Protein AF-0000000076748217 (afdb_homodimer)

Sequence (192 aa):
MSILVQFKLSHSSENTQVIKDFFTEILPDTRTFEGNISAHLFEKVQGQHELVLLEEWQTPQHFDKYIAWRKEIGDFDQLGTMLSEAPNIVMLSKEVMSILVQFKLSHSSENTQVIKDFFTEILPDTRTFEGNISAHLFEKVQGQHELVLLEEWQTPQHFDKYIAWRKEIGDFDQLGTMLSEAPNIVMLSKEV

Solvent-accessible surface area (backbone atoms only — not comparable to full-atom values): 10085 Å² total; per-residue (Å²): 122,52,34,38,38,39,34,42,41,42,33,51,76,87,36,51,65,58,50,53,51,51,46,61,66,48,44,67,59,52,52,67,34,75,50,38,76,43,66,39,33,28,33,41,75,90,51,88,43,42,36,38,37,43,34,31,23,51,39,74,66,37,48,52,55,49,55,50,49,37,49,71,77,41,54,50,58,55,53,48,74,55,32,74,50,78,67,48,75,48,52,27,36,70,73,78,119,54,34,38,38,39,34,42,41,41,33,51,75,87,37,50,65,59,51,51,52,52,47,59,65,46,45,66,59,52,52,66,36,77,49,39,73,42,65,38,35,26,34,45,74,90,57,76,48,38,36,37,37,43,35,30,24,51,38,74,65,40,47,53,55,49,55,51,50,38,49,70,76,40,54,50,57,56,52,48,73,57,32,74,50,77,66,46,74,47,52,28,37,72,73,78

Foldseek 3Di:
DKKKKKWKFAAAPVLLVVVVVLCVPCVVVVCPQPFWDDWDKDDDPPDHGIIMIMTIGNDPVSVVVVVVVCVVVCSLVVSCVGGPHRIDMDMGDDDD/DKKKKKWKFAADPVLLVVVVVLCVPCVVVVCPQPFWDDWDKDDDPPDHRIIMIITIGNDPVSVVVVVVVCVVVCSLVVSCVGGPHRIDMDMGDDDD

Secondary structure (DSSP, 8-state):
--EEEEEEEE--GGGHHHHHHHHHHHHHHHHHSTTEEEEEEEEESSSSSEEEEEEEES-HHHHHHHHHHHHHTTHHHHHHHHSSS--EEEEEEE--/--EEEEEEEE--GGGHHHHHHHHHHHHHHHHHSTTEEEEEEEEESSSSSEEEEEEEES-HHHHHHHHHHHHHTTHHHHHHHHSSS--EEEEEEE--

Structure (mmCIF, N/CA/C/O backbone):
data_AF-0000000076748217-model_v1
#
loop_
_entity.id
_entity.type
_entity.pdbx_description
1 polymer 'Antibiotic biosynthesis monooxygenase'
#
loop_
_atom_site.group_PDB
_atom_site.id
_atom_site.type_symbol
_atom_site.label_atom_id
_atom_site.label_alt_id
_atom_site.label_comp_id
_atom_site.label_asym_id
_atom_site.label_entity_id
_atom_site.label_seq_id
_atom_site.pdbx_PDB_ins_code
_atom_site.Cartn_x
_atom_site.Cartn_y
_atom_site.Cartn_z
_atom_site.occupancy
_atom_site.B_iso_or_equiv
_atom_site.auth_seq_id
_atom_site.auth_comp_id
_atom_site.auth_asym_id
_atom_site.auth_atom_id
_atom_site.pdbx_PDB_model_num
ATOM 1 N N . MET A 1 1 ? -5.246 -6.969 15.336 1 85.12 1 MET A N 1
ATOM 2 C CA . MET A 1 1 ? -4.742 -6.02 14.352 1 85.12 1 MET A CA 1
ATOM 3 C C . MET A 1 1 ? -4.316 -6.742 13.07 1 85.12 1 MET A C 1
ATO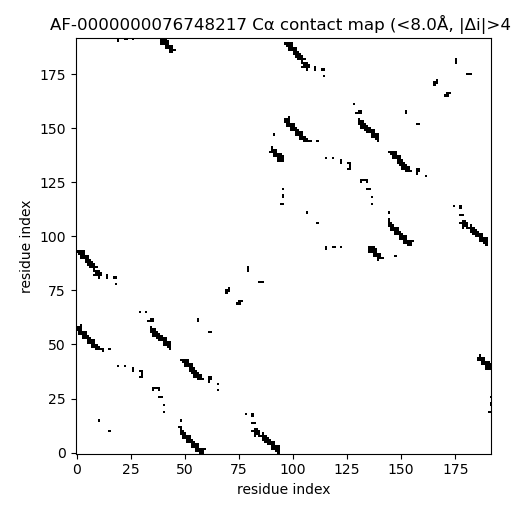M 5 O O . MET A 1 1 ? -3.922 -7.906 13.117 1 85.12 1 MET A O 1
ATOM 9 N N . SER A 1 2 ? -4.625 -6.355 11.906 1 94.88 2 SER A N 1
ATOM 10 C CA . SER A 1 2 ? -4.254 -6.992 10.648 1 94.88 2 SER A CA 1
ATOM 11 C C . SER A 1 2 ? -2.9 -6.496 10.156 1 94.88 2 SER A C 1
ATOM 13 O O . SER A 1 2 ? -2.332 -5.562 10.727 1 94.88 2 SER A O 1
ATOM 15 N N . ILE A 1 3 ? -2.334 -7.266 9.227 1 96.62 3 ILE A N 1
ATOM 16 C CA . ILE A 1 3 ? -1.098 -6.836 8.586 1 96.62 3 ILE A CA 1
ATOM 17 C C . ILE A 1 3 ? -1.343 -6.629 7.09 1 96.62 3 ILE A C 1
ATOM 19 O O . ILE A 1 3 ? -2.221 -7.266 6.504 1 96.62 3 ILE A O 1
ATOM 23 N N . LEU A 1 4 ? -0.644 -5.73 6.578 1 98.31 4 LEU A N 1
ATOM 24 C CA . LEU A 1 4 ? -0.627 -5.512 5.137 1 98.31 4 LEU A CA 1
ATOM 25 C C . LEU A 1 4 ? 0.688 -5.988 4.531 1 98.31 4 LEU A C 1
ATOM 27 O O . LEU A 1 4 ? 1.765 -5.648 5.023 1 98.31 4 LEU A O 1
ATOM 31 N N . VAL A 1 5 ? 0.569 -6.832 3.553 1 98.38 5 VAL A N 1
ATOM 32 C CA . VAL A 1 5 ? 1.739 -7.273 2.801 1 98.38 5 VAL A CA 1
ATOM 33 C C . VAL A 1 5 ? 1.762 -6.59 1.434 1 98.38 5 VAL A C 1
ATOM 35 O O . VAL A 1 5 ? 0.779 -6.645 0.69 1 98.38 5 VAL A O 1
ATOM 38 N N . GLN A 1 6 ? 2.846 -5.922 1.162 1 98.31 6 GLN A N 1
ATOM 39 C CA . GLN A 1 6 ? 3.02 -5.238 -0.116 1 98.31 6 GLN A CA 1
ATOM 40 C C . GLN A 1 6 ? 4.051 -5.953 -0.983 1 98.31 6 GLN A C 1
ATOM 42 O O . GLN A 1 6 ? 5.16 -6.246 -0.525 1 98.31 6 GLN A O 1
ATOM 47 N N . PHE A 1 7 ? 3.652 -6.242 -2.23 1 98.31 7 PHE A N 1
ATOM 48 C CA . PHE A 1 7 ? 4.555 -6.723 -3.27 1 98.31 7 PHE A CA 1
ATOM 49 C C . PHE A 1 7 ? 4.84 -5.625 -4.289 1 98.31 7 PHE A C 1
ATOM 51 O O . PHE A 1 7 ? 3.916 -5.047 -4.859 1 98.31 7 PHE A O 1
ATOM 58 N N . LYS A 1 8 ? 6.062 -5.293 -4.441 1 97 8 LYS A N 1
ATOM 59 C CA . LYS A 1 8 ? 6.477 -4.527 -5.613 1 97 8 LYS A CA 1
ATOM 60 C C . LYS A 1 8 ? 6.957 -5.445 -6.73 1 97 8 LYS A C 1
ATOM 62 O O . LYS A 1 8 ? 7.852 -6.27 -6.52 1 97 8 LYS A O 1
ATOM 67 N N . LEU A 1 9 ? 6.359 -5.262 -7.84 1 97.88 9 LEU A N 1
ATOM 68 C CA . LEU A 1 9 ? 6.562 -6.18 -8.953 1 97.88 9 LEU A CA 1
ATOM 69 C C . LEU A 1 9 ? 7.137 -5.445 -10.164 1 97.88 9 LEU A C 1
ATOM 71 O O . LEU A 1 9 ? 6.395 -4.828 -10.93 1 97.88 9 LEU A O 1
ATOM 75 N N . SER A 1 10 ? 8.422 -5.52 -10.336 1 96.75 10 SER A N 1
ATOM 76 C CA . SER A 1 10 ? 9.086 -4.914 -11.484 1 96.75 10 SER A CA 1
ATOM 77 C C . SER A 1 10 ? 9.055 -5.848 -12.695 1 96.75 10 SER A C 1
ATOM 79 O O . SER A 1 10 ? 9.266 -7.055 -12.555 1 96.75 10 SER A O 1
ATOM 81 N N . HIS A 1 11 ? 8.766 -5.262 -13.836 1 97 11 HIS A N 1
ATOM 82 C CA . HIS A 1 11 ? 8.609 -6.07 -15.039 1 97 11 HIS A CA 1
ATOM 83 C C . HIS A 1 11 ? 8.859 -5.242 -16.297 1 97 11 HIS A C 1
ATOM 85 O O . HIS A 1 11 ? 8.977 -4.016 -16.219 1 97 11 HIS A O 1
ATOM 91 N N . SER A 1 12 ? 9.086 -5.926 -17.406 1 94.12 12 SER A N 1
ATOM 92 C CA . SER A 1 12 ? 9.164 -5.242 -18.688 1 94.12 12 SER A CA 1
ATOM 93 C C . SER A 1 12 ? 7.781 -4.828 -19.188 1 94.12 12 SER A C 1
ATOM 95 O O . SER A 1 12 ? 6.773 -5.406 -18.781 1 94.12 12 SER A O 1
ATOM 97 N N . SER A 1 13 ? 7.781 -3.781 -20.062 1 91.12 13 SER A N 1
ATOM 98 C CA . SER A 1 13 ? 6.523 -3.225 -20.547 1 91.12 13 SER A CA 1
ATOM 99 C C . SER A 1 13 ? 5.691 -4.285 -21.266 1 91.12 13 SER A C 1
ATOM 101 O O . SER A 1 13 ? 4.461 -4.258 -21.203 1 91.12 13 SER A O 1
ATOM 103 N N . GLU A 1 14 ? 6.352 -5.258 -21.859 1 93.38 14 GLU A N 1
ATOM 104 C CA . GLU A 1 14 ? 5.648 -6.277 -22.625 1 93.38 14 GLU A CA 1
ATOM 105 C C . GLU A 1 14 ? 4.898 -7.238 -21.719 1 93.38 14 GLU A C 1
ATOM 107 O O . GLU A 1 14 ? 3.99 -7.945 -22.156 1 93.38 14 GLU A O 1
ATOM 112 N N . ASN A 1 15 ? 5.227 -7.262 -20.453 1 96.31 15 ASN A N 1
ATOM 113 C CA . ASN A 1 15 ? 4.641 -8.25 -19.547 1 96.31 15 ASN A CA 1
ATOM 114 C C . ASN A 1 15 ? 3.545 -7.633 -18.672 1 96.31 15 ASN A C 1
ATOM 116 O O . ASN A 1 15 ? 2.926 -8.328 -17.875 1 96.31 15 ASN A O 1
ATOM 120 N N . THR A 1 16 ? 3.297 -6.387 -18.812 1 95.38 16 THR A N 1
ATOM 121 C CA . THR A 1 16 ? 2.326 -5.707 -17.953 1 95.38 16 THR A CA 1
ATOM 122 C C . THR A 1 16 ? 0.973 -6.414 -18.016 1 95.38 16 THR A C 1
ATOM 124 O O . THR A 1 16 ? 0.426 -6.801 -16.984 1 95.38 16 THR A O 1
ATOM 127 N N . GLN A 1 17 ? 0.49 -6.59 -19.219 1 96.31 17 GLN A N 1
ATOM 128 C CA . GLN A 1 17 ? -0.838 -7.176 -19.359 1 96.31 17 GLN A CA 1
ATOM 129 C C . GLN A 1 17 ? -0.836 -8.648 -18.938 1 96.31 17 GLN A C 1
ATOM 131 O O . GLN A 1 17 ? -1.818 -9.141 -18.391 1 96.31 17 GLN A O 1
ATOM 136 N N . VAL A 1 18 ? 0.241 -9.375 -19.188 1 97.75 18 VAL A N 1
ATOM 137 C CA . VAL A 1 18 ? 0.383 -10.773 -18.812 1 97.75 18 VAL A CA 1
ATOM 138 C C . VAL A 1 18 ? 0.254 -10.914 -17.297 1 97.75 18 VAL A C 1
ATOM 140 O O . VAL A 1 18 ? -0.451 -11.805 -16.812 1 97.75 18 VAL A O 1
ATOM 143 N N . ILE A 1 19 ? 0.86 -10.031 -16.609 1 98.25 19 ILE A N 1
ATOM 144 C CA . ILE A 1 19 ? 0.851 -10.078 -15.156 1 98.25 19 ILE A CA 1
ATOM 145 C C . ILE A 1 19 ? -0.537 -9.711 -14.633 1 98.25 19 ILE A C 1
ATOM 147 O O . ILE A 1 19 ? -1.056 -10.359 -13.719 1 98.25 19 ILE A O 1
ATOM 151 N N . LYS A 1 20 ? -1.138 -8.711 -15.203 1 97.88 20 LYS A N 1
ATOM 152 C CA . LYS A 1 20 ? -2.492 -8.336 -14.805 1 97.88 20 LYS A CA 1
ATOM 153 C C . LYS A 1 20 ? -3.461 -9.5 -15 1 97.88 20 LYS A C 1
ATOM 155 O O . LYS A 1 20 ? -4.293 -9.773 -14.125 1 97.88 20 LYS A O 1
ATOM 160 N N . ASP A 1 21 ? -3.338 -10.219 -16.094 1 98.5 21 ASP A N 1
ATOM 161 C CA . ASP A 1 21 ? -4.18 -11.375 -16.359 1 98.5 21 ASP A CA 1
ATOM 162 C C . ASP A 1 21 ? -3.93 -12.484 -15.344 1 98.5 21 ASP A C 1
ATOM 164 O O . ASP A 1 21 ? -4.871 -13.141 -14.883 1 98.5 21 ASP A O 1
ATOM 168 N N . PHE A 1 22 ? -2.688 -12.672 -15.07 1 98.69 22 PHE A N 1
ATOM 169 C CA . PHE A 1 22 ? -2.289 -13.672 -14.094 1 98.69 22 PHE A CA 1
ATOM 170 C C . PHE A 1 22 ? -2.977 -13.422 -12.75 1 98.69 22 PHE A C 1
ATOM 172 O O . PHE A 1 22 ? -3.582 -14.328 -12.18 1 98.69 22 PHE A O 1
ATOM 179 N N . PHE A 1 23 ? -2.979 -12.172 -12.266 1 98.69 23 PHE A N 1
ATOM 180 C CA . PHE A 1 23 ? -3.562 -11.844 -10.969 1 98.69 23 PHE A CA 1
ATOM 181 C C . PHE A 1 23 ? -5.086 -11.836 -11.055 1 98.69 23 PHE A C 1
ATOM 183 O O . PHE A 1 23 ? -5.766 -12.141 -10.07 1 98.69 23 PHE A O 1
ATOM 190 N N . THR A 1 24 ? -5.629 -11.445 -12.242 1 98.62 24 THR A N 1
ATOM 191 C CA . THR A 1 24 ? -7.07 -11.555 -12.43 1 98.62 24 THR A CA 1
ATOM 192 C C . THR A 1 24 ? -7.535 -12.992 -12.188 1 98.62 24 THR A C 1
ATOM 194 O O . THR A 1 24 ? -8.602 -13.211 -11.609 1 98.62 24 THR A O 1
ATOM 197 N N . GLU A 1 25 ? -6.758 -13.914 -12.547 1 98.38 25 GLU A N 1
ATOM 198 C CA . GLU A 1 25 ? -7.098 -15.328 -12.414 1 98.38 25 GLU A CA 1
ATOM 199 C C . GLU A 1 25 ? -6.938 -15.797 -10.977 1 98.38 25 GLU A C 1
ATOM 201 O O . GLU A 1 25 ? -7.777 -16.547 -10.461 1 98.38 25 GLU A O 1
ATOM 206 N N . ILE A 1 26 ? -5.922 -15.359 -10.273 1 98.25 26 ILE A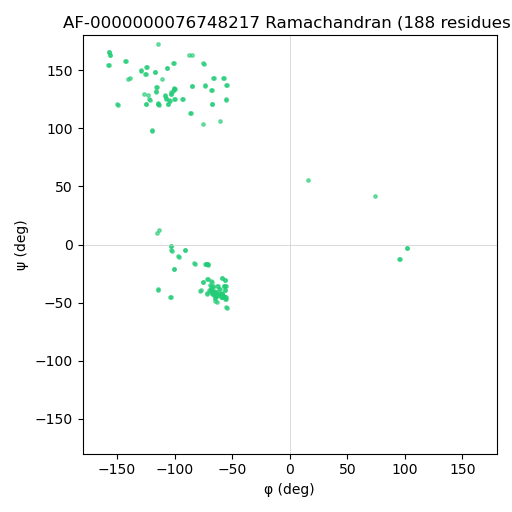 N 1
ATOM 207 C CA . ILE A 1 26 ? -5.57 -16.078 -9.047 1 98.25 26 ILE A CA 1
ATOM 208 C C . ILE A 1 26 ? -6.113 -15.32 -7.836 1 98.25 26 ILE A C 1
ATOM 210 O O . ILE A 1 26 ? -6.242 -15.891 -6.75 1 98.25 26 ILE A O 1
ATOM 214 N N . LEU A 1 27 ? -6.43 -14.039 -7.855 1 98.56 27 LEU A N 1
ATOM 215 C CA . LEU A 1 27 ? -6.781 -13.242 -6.68 1 98.56 27 LEU A CA 1
ATOM 216 C C . LEU A 1 27 ? -8.117 -13.695 -6.102 1 98.56 27 LEU A C 1
ATOM 218 O O . LEU A 1 27 ? -8.328 -13.617 -4.891 1 98.56 27 LEU A O 1
ATOM 222 N N . PRO A 1 28 ? -9.094 -14.203 -6.961 1 98.25 28 PRO A N 1
ATOM 223 C CA . PRO A 1 28 ? -10.289 -14.766 -6.324 1 98.25 28 PRO A CA 1
ATOM 224 C C . PRO A 1 28 ? -9.961 -15.867 -5.32 1 98.25 28 PRO A C 1
ATOM 226 O O . PRO A 1 28 ? -10.547 -15.906 -4.234 1 98.25 28 PRO A O 1
ATOM 229 N N . ASP A 1 29 ? -9 -16.75 -5.586 1 97.75 29 ASP A N 1
ATOM 230 C CA . ASP A 1 29 ? -8.555 -17.766 -4.648 1 97.75 29 ASP A CA 1
ATOM 231 C C . ASP A 1 29 ? -7.879 -17.141 -3.43 1 97.75 29 ASP A C 1
ATOM 233 O O . ASP A 1 29 ? -8.078 -17.594 -2.301 1 97.75 29 ASP A O 1
ATOM 237 N N . THR A 1 30 ? -7.031 -16.125 -3.617 1 98.62 30 THR A N 1
ATOM 238 C CA . THR A 1 30 ? -6.359 -15.414 -2.533 1 98.62 30 THR A CA 1
ATOM 239 C C . THR A 1 30 ? -7.379 -14.828 -1.557 1 98.62 30 THR A C 1
ATOM 241 O O . THR A 1 30 ? -7.254 -15.008 -0.343 1 98.62 30 THR A O 1
ATOM 244 N N . ARG A 1 31 ? -8.445 -14.211 -2.113 1 98.56 31 ARG A N 1
ATOM 245 C CA . ARG A 1 31 ? -9.422 -13.492 -1.303 1 98.56 31 ARG A CA 1
ATOM 246 C C . ARG A 1 31 ? -10.289 -14.461 -0.5 1 98.56 31 ARG A C 1
ATOM 248 O O . ARG A 1 31 ? -10.93 -14.062 0.475 1 98.56 31 ARG A O 1
ATOM 255 N N . THR A 1 32 ? -10.258 -15.75 -0.919 1 98.19 32 THR A N 1
ATOM 256 C CA . THR A 1 32 ? -11.055 -16.734 -0.192 1 98.19 32 THR A CA 1
ATOM 257 C C . THR A 1 32 ? -10.164 -17.578 0.723 1 98.19 32 THR A C 1
ATOM 259 O O . THR A 1 32 ? -10.656 -18.438 1.463 1 98.19 32 THR A O 1
ATOM 262 N N . PHE A 1 33 ? -8.867 -17.359 0.637 1 98.44 33 PHE A N 1
ATOM 263 C CA . PHE A 1 33 ? -7.961 -18.094 1.507 1 98.44 33 PHE A CA 1
ATOM 264 C C . PHE A 1 33 ? -8.164 -17.703 2.965 1 98.44 33 PHE A C 1
ATOM 266 O O . PHE A 1 33 ? -8.375 -16.516 3.268 1 98.44 33 PHE A O 1
ATOM 273 N N . GLU A 1 34 ? -8.055 -18.641 3.832 1 98.44 34 GLU A N 1
ATOM 274 C CA . GLU A 1 34 ? -8.289 -18.391 5.25 1 98.44 34 GLU A CA 1
ATOM 275 C C . GLU A 1 34 ? -7.418 -17.266 5.77 1 98.44 34 GLU A C 1
ATOM 277 O O . GLU A 1 34 ? -6.195 -17.297 5.621 1 98.44 34 GLU A O 1
ATOM 282 N N . GLY A 1 35 ? -8.055 -16.234 6.367 1 98.56 35 GLY A N 1
ATOM 283 C CA . GLY A 1 35 ? -7.332 -15.148 7.02 1 98.56 35 GLY A CA 1
ATOM 284 C C . GLY A 1 35 ? -7.129 -13.938 6.125 1 98.56 35 GLY A C 1
ATOM 285 O O . GLY A 1 35 ? -6.727 -12.875 6.594 1 98.56 35 GLY A O 1
ATOM 286 N N . ASN A 1 36 ? -7.371 -14.055 4.805 1 98.81 36 ASN A N 1
ATOM 287 C CA . ASN A 1 36 ? -7.242 -12.891 3.938 1 98.81 36 ASN A CA 1
ATOM 288 C C . ASN A 1 36 ? -8.398 -11.914 4.137 1 98.81 36 ASN A C 1
ATOM 290 O O . ASN A 1 36 ? -9.555 -12.32 4.258 1 98.81 36 ASN A O 1
ATOM 294 N N . ILE A 1 37 ? -8.102 -10.68 4.199 1 98.31 37 ILE A N 1
ATOM 295 C CA . ILE A 1 37 ? -9.094 -9.617 4.363 1 98.31 37 ILE A CA 1
ATOM 296 C C . ILE A 1 37 ? -9.328 -8.922 3.025 1 98.31 37 ILE A C 1
ATOM 298 O O . ILE A 1 37 ? -10.469 -8.672 2.639 1 98.31 37 ILE A O 1
ATOM 302 N N . SER A 1 38 ? -8.258 -8.625 2.332 1 98 38 SER A N 1
ATOM 303 C CA . SER A 1 38 ? -8.359 -8.008 1.014 1 98 38 SER A CA 1
ATOM 304 C C . SER A 1 38 ? -7.098 -8.258 0.192 1 98 38 SER A C 1
ATOM 306 O O . SER A 1 38 ? -6.027 -8.523 0.748 1 98 38 SER A O 1
ATOM 308 N N . ALA A 1 39 ? -7.219 -8.242 -1.105 1 98.75 39 ALA A N 1
ATOM 309 C CA . ALA A 1 39 ? -6.117 -8.344 -2.059 1 98.75 39 ALA A CA 1
ATOM 310 C C . ALA A 1 39 ? -6.422 -7.578 -3.34 1 98.75 39 ALA A C 1
ATOM 312 O O . ALA A 1 39 ? -7.422 -7.848 -4.012 1 98.75 39 ALA A O 1
ATOM 313 N N . HIS A 1 40 ? -5.578 -6.625 -3.629 1 98.5 40 HIS A N 1
ATOM 314 C CA . HIS A 1 40 ? -5.781 -5.82 -4.828 1 98.5 40 HIS A CA 1
ATOM 315 C C . HIS A 1 40 ? -4.461 -5.555 -5.543 1 98.5 40 HIS A C 1
ATOM 317 O O . HIS A 1 40 ? -3.432 -5.34 -4.902 1 98.5 40 HIS A O 1
ATOM 323 N N . LEU A 1 41 ? -4.523 -5.551 -6.852 1 98.31 41 LEU A N 1
ATOM 324 C CA . LEU A 1 41 ? -3.4 -5.176 -7.707 1 98.31 41 LEU A CA 1
ATOM 325 C C . LEU A 1 41 ? -3.555 -3.748 -8.211 1 98.31 41 LEU A C 1
ATOM 327 O O . LEU A 1 41 ? -4.637 -3.354 -8.656 1 98.31 41 LEU A O 1
ATOM 331 N N . PHE A 1 42 ? -2.457 -3.025 -8.125 1 97.31 42 PHE A N 1
ATOM 332 C CA . PHE A 1 42 ? -2.426 -1.638 -8.57 1 97.31 42 PHE A CA 1
ATOM 333 C C . PHE A 1 42 ? -1.318 -1.42 -9.594 1 97.31 42 PHE A C 1
ATOM 335 O O . PHE A 1 42 ? -0.328 -2.154 -9.609 1 97.31 42 PHE A O 1
ATOM 342 N N . GLU A 1 43 ? -1.537 -0.434 -10.461 1 95.81 43 GLU A N 1
ATOM 343 C CA . GLU A 1 43 ? -0.504 0.044 -11.375 1 95.81 43 GLU A CA 1
ATOM 344 C C . GLU A 1 43 ? -0.12 1.487 -11.07 1 95.81 43 GLU A C 1
ATOM 346 O O . GLU A 1 43 ? -0.987 2.326 -10.812 1 95.81 43 GLU A O 1
ATOM 351 N N . LYS A 1 44 ? 1.159 1.729 -11.07 1 93.19 44 LYS A N 1
ATOM 352 C CA . LYS A 1 44 ? 1.655 3.09 -10.883 1 93.19 44 LYS A CA 1
ATOM 353 C C . LYS A 1 44 ? 1.29 3.973 -12.078 1 93.19 44 LYS A C 1
ATOM 355 O O . LYS A 1 44 ? 1.567 3.621 -13.227 1 93.19 44 LYS A O 1
ATOM 360 N N . VAL A 1 45 ? 0.553 5.094 -12 1 87.25 45 VAL A N 1
ATOM 361 C CA . VAL A 1 45 ? 0.055 5.965 -13.055 1 87.25 45 VAL A CA 1
ATOM 362 C C . VAL A 1 45 ? 1.227 6.648 -13.758 1 87.25 45 VAL A C 1
ATOM 364 O O . VAL A 1 45 ? 1.235 6.777 -14.984 1 87.25 45 VAL A O 1
ATOM 367 N N . GLN A 1 46 ? 2.268 7.109 -13.25 1 72.94 46 GLN A N 1
ATOM 368 C CA . GLN A 1 46 ? 3.365 7.809 -13.914 1 72.94 46 GLN A CA 1
ATOM 369 C C . GLN A 1 46 ? 4.656 7 -13.836 1 72.94 46 GLN A C 1
ATOM 371 O O . GLN A 1 46 ? 5.711 7.461 -14.281 1 72.94 46 GLN A O 1
ATOM 376 N N . GLY A 1 47 ? 4.57 5.793 -13.414 1 63.53 47 GLY A N 1
ATOM 377 C CA . GLY A 1 47 ? 5.824 5.07 -13.266 1 63.53 47 GLY A CA 1
ATOM 378 C C . GLY A 1 47 ? 5.984 3.945 -14.273 1 63.53 47 GLY A C 1
ATOM 379 O O . GLY A 1 47 ? 4.992 3.43 -14.797 1 63.53 47 GLY A O 1
ATOM 380 N N . GLN A 1 48 ? 7.18 3.846 -14.68 1 66.44 48 GLN A N 1
ATOM 381 C CA . GLN A 1 48 ? 7.547 2.867 -15.695 1 66.44 48 GLN A CA 1
ATOM 382 C C . GLN A 1 48 ? 7.598 1.458 -15.117 1 66.44 48 GLN A C 1
ATOM 384 O O . GLN A 1 48 ? 8.461 1.152 -14.289 1 66.44 48 GLN A O 1
ATOM 389 N N . HIS A 1 49 ? 6.621 0.597 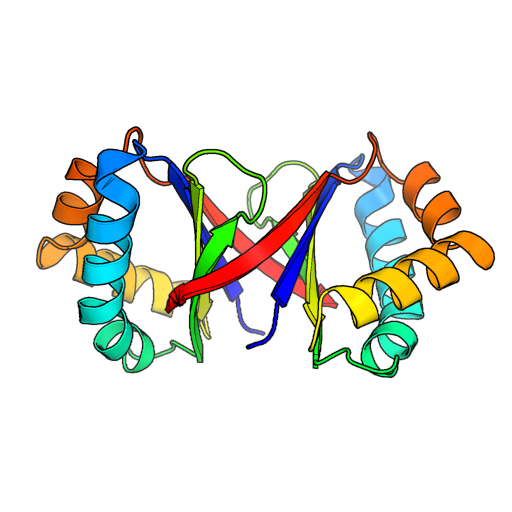-15.352 1 83.81 49 HIS A N 1
ATOM 390 C CA . HIS A 1 49 ? 6.562 -0.859 -15.414 1 83.81 49 HIS A CA 1
ATOM 391 C C . HIS A 1 49 ? 6.648 -1.477 -14.023 1 83.81 49 HIS A C 1
ATOM 393 O O . HIS A 1 49 ? 7.453 -2.381 -13.789 1 83.81 49 HIS A O 1
ATOM 399 N N . GLU A 1 50 ? 5.973 -0.896 -13.078 1 94 50 GLU A N 1
ATOM 400 C CA . GLU A 1 50 ? 5.848 -1.451 -11.734 1 94 50 GLU A CA 1
ATOM 401 C C . GLU A 1 50 ? 4.379 -1.64 -11.352 1 94 50 GLU A C 1
ATOM 403 O O . GLU A 1 50 ? 3.557 -0.749 -11.57 1 94 50 GLU A O 1
ATOM 408 N N . LEU A 1 51 ? 4.074 -2.846 -10.906 1 97.31 51 LEU A N 1
ATOM 409 C CA . LEU A 1 51 ? 2.795 -3.131 -10.266 1 97.31 51 LEU A CA 1
ATOM 410 C C . LEU A 1 51 ? 2.971 -3.32 -8.758 1 97.31 51 LEU A C 1
ATOM 412 O O . LEU A 1 51 ? 4.059 -3.666 -8.297 1 97.31 51 LEU A O 1
ATOM 416 N N . VAL A 1 52 ? 1.941 -3.014 -8.078 1 97.75 52 VAL A N 1
ATOM 417 C CA . VAL A 1 52 ? 1.935 -3.162 -6.625 1 97.75 52 VAL A CA 1
ATOM 418 C C . VAL A 1 52 ? 0.755 -4.035 -6.199 1 97.75 52 VAL A C 1
ATOM 420 O O . VAL A 1 52 ? -0.396 -3.734 -6.523 1 97.75 52 VAL A O 1
ATOM 423 N N . LEU A 1 53 ? 1.023 -5.129 -5.551 1 98.75 53 LEU A N 1
ATOM 424 C CA . LEU A 1 53 ? 0.006 -5.973 -4.934 1 98.75 53 LEU A CA 1
ATOM 425 C C . LEU A 1 53 ? -0.085 -5.707 -3.436 1 98.75 53 LEU A C 1
ATOM 427 O O . LEU A 1 53 ? 0.933 -5.695 -2.738 1 98.75 53 LEU A O 1
ATOM 431 N N . LEU A 1 54 ? -1.245 -5.402 -2.975 1 98.75 54 LEU A N 1
ATOM 432 C CA . LEU A 1 54 ? -1.511 -5.234 -1.55 1 98.75 54 LEU A CA 1
ATOM 433 C C . LEU A 1 54 ? -2.473 -6.305 -1.046 1 98.75 54 LEU A C 1
ATOM 435 O O . LEU A 1 54 ? -3.59 -6.43 -1.551 1 98.75 54 LEU A O 1
ATOM 439 N N . GLU A 1 55 ? -2.014 -7.062 -0.056 1 98.81 55 GLU A N 1
ATOM 440 C CA . GLU A 1 55 ? -2.822 -8.086 0.6 1 98.81 55 GLU A CA 1
ATOM 441 C C . GLU A 1 55 ? -2.93 -7.828 2.1 1 98.81 55 GLU A C 1
ATOM 443 O O . GLU A 1 55 ? -1.915 -7.684 2.785 1 98.81 55 GLU A O 1
ATOM 448 N N . GLU A 1 56 ? -4.09 -7.762 2.572 1 98.56 56 GLU A N 1
ATOM 449 C CA . GLU A 1 56 ? -4.305 -7.637 4.012 1 98.56 56 GLU A CA 1
ATOM 450 C C . GLU A 1 56 ? -4.672 -8.984 4.633 1 98.56 56 GLU A C 1
ATOM 452 O O . GLU A 1 56 ? -5.516 -9.703 4.102 1 98.56 56 GLU A O 1
ATOM 457 N N . TRP A 1 57 ? -4.023 -9.305 5.754 1 98.5 57 TRP A N 1
ATOM 458 C CA . TRP A 1 57 ? -4.184 -10.594 6.426 1 98.5 57 TRP A CA 1
ATOM 459 C C . TRP A 1 57 ? -4.496 -10.391 7.906 1 98.5 57 TRP A C 1
ATOM 461 O O . TRP A 1 57 ? -3.975 -9.477 8.539 1 98.5 57 TRP A O 1
ATOM 471 N N . GLN A 1 58 ? -5.203 -11.305 8.398 1 98.06 58 GLN A N 1
ATOM 472 C CA . GLN A 1 58 ? -5.57 -11.242 9.805 1 98.06 58 GLN A CA 1
ATOM 473 C C . GLN A 1 58 ? -4.34 -11.359 10.703 1 98.06 58 GLN A C 1
ATOM 475 O O . GLN A 1 58 ? -4.234 -10.672 11.719 1 98.06 58 GLN A O 1
ATOM 480 N N . THR A 1 59 ? -3.432 -12.352 10.312 1 96.94 59 THR A N 1
ATOM 481 C CA . THR A 1 59 ? -2.191 -12.547 11.055 1 96.94 59 THR A CA 1
ATOM 482 C C . THR A 1 59 ? -1.044 -12.898 10.109 1 96.94 59 THR A C 1
ATOM 484 O O . THR A 1 59 ? -1.271 -13.359 8.992 1 96.94 59 THR A O 1
ATOM 487 N N . PRO A 1 60 ? 0.214 -12.641 10.578 1 96.44 60 PRO A N 1
ATOM 488 C CA . PRO A 1 60 ? 1.365 -13.078 9.789 1 96.44 60 PRO A CA 1
ATOM 489 C C . PRO A 1 60 ? 1.347 -14.578 9.5 1 96.44 60 PRO A C 1
ATOM 491 O O . PRO A 1 60 ? 1.818 -15.016 8.445 1 96.44 60 PRO A O 1
ATOM 494 N N . GLN A 1 61 ? 0.792 -15.367 10.375 1 97.88 61 GLN A N 1
ATOM 495 C CA . GLN A 1 61 ? 0.749 -16.812 10.195 1 97.88 61 GLN A CA 1
ATOM 496 C C . GLN A 1 61 ? -0.163 -17.203 9.039 1 97.88 61 GLN A C 1
ATOM 498 O O . GLN A 1 61 ? 0.125 -18.141 8.305 1 97.88 61 GLN A O 1
ATOM 503 N N . HIS A 1 62 ? -1.263 -16.5 8.906 1 98.44 62 HIS A N 1
ATOM 504 C CA . HIS A 1 62 ? -2.146 -16.75 7.777 1 98.44 62 HIS A CA 1
ATOM 505 C C . HIS A 1 62 ? -1.433 -16.484 6.453 1 98.44 62 HIS A C 1
ATOM 507 O O . HIS A 1 62 ? -1.572 -17.266 5.508 1 98.44 62 HIS A O 1
ATOM 513 N N . PHE A 1 63 ? -0.597 -15.43 6.434 1 98.12 63 PHE A N 1
ATOM 514 C CA . PHE A 1 63 ? 0.157 -15.133 5.223 1 98.12 63 PHE A CA 1
ATOM 515 C C . PHE A 1 63 ? 1.198 -16.219 4.953 1 98.12 63 PHE A C 1
ATOM 517 O O . PHE A 1 63 ? 1.362 -16.656 3.814 1 98.12 63 PHE A O 1
ATOM 524 N N . ASP A 1 64 ? 1.854 -16.641 6.004 1 98.19 64 ASP A N 1
ATOM 525 C CA . ASP A 1 64 ? 2.877 -17.672 5.867 1 98.19 64 ASP A CA 1
ATOM 526 C C . ASP A 1 64 ? 2.295 -18.938 5.258 1 98.19 64 ASP A C 1
ATOM 528 O O . ASP A 1 64 ? 2.902 -19.547 4.371 1 98.19 64 ASP A O 1
ATOM 532 N N . LYS A 1 65 ? 1.16 -19.359 5.727 1 98.5 65 LYS A N 1
ATOM 533 C CA . LYS A 1 65 ? 0.488 -20.531 5.184 1 98.5 65 LYS A CA 1
ATOM 534 C C . LYS A 1 65 ? 0.13 -20.328 3.713 1 98.5 65 LYS A C 1
ATOM 536 O O . LYS A 1 65 ? 0.332 -21.219 2.891 1 98.5 65 LYS A O 1
ATOM 541 N N . TYR A 1 66 ? -0.36 -19.156 3.43 1 98.56 66 TYR A N 1
ATOM 542 C CA . TYR A 1 66 ? -0.793 -18.812 2.078 1 98.56 66 TYR A CA 1
ATOM 543 C C . TYR A 1 66 ? 0.379 -18.844 1.105 1 98.56 66 TYR A C 1
ATOM 545 O O . TYR A 1 66 ? 0.299 -19.469 0.044 1 98.56 66 TYR A O 1
ATOM 553 N N . ILE A 1 67 ? 1.492 -18.172 1.474 1 97.88 67 ILE A N 1
ATOM 554 C CA . ILE A 1 67 ? 2.602 -18.031 0.537 1 97.88 67 ILE A CA 1
ATOM 555 C C . ILE A 1 67 ? 3.305 -19.375 0.36 1 97.88 67 ILE A C 1
ATOM 557 O O . ILE A 1 67 ? 3.797 -19.688 -0.727 1 97.88 67 ILE A O 1
ATOM 561 N N . ALA A 1 68 ? 3.283 -20.188 1.355 1 98 68 ALA A N 1
ATOM 562 C CA . ALA A 1 68 ? 3.781 -21.547 1.232 1 98 68 ALA A CA 1
ATOM 563 C C . ALA A 1 68 ? 2.936 -22.359 0.251 1 98 68 ALA A C 1
ATOM 565 O O . ALA A 1 68 ? 3.471 -23.078 -0.596 1 98 68 ALA A O 1
ATOM 566 N N . TRP A 1 69 ? 1.689 -22.25 0.387 1 98.19 69 TRP A N 1
ATOM 567 C CA . TRP A 1 69 ? 0.767 -22.922 -0.521 1 98.19 69 TRP A CA 1
ATOM 568 C C . TRP A 1 69 ? 0.978 -22.453 -1.957 1 98.19 69 TRP A C 1
ATOM 570 O O . TRP A 1 69 ? 1.043 -23.281 -2.879 1 98.19 69 TRP A O 1
ATOM 580 N N . ARG A 1 70 ? 1.115 -21.125 -2.139 1 98 70 ARG A N 1
ATOM 581 C CA . ARG A 1 70 ? 1.304 -20.562 -3.473 1 98 70 ARG A CA 1
ATOM 582 C C . ARG A 1 70 ? 2.596 -21.062 -4.102 1 98 70 ARG A C 1
ATOM 584 O O . ARG A 1 70 ? 2.658 -21.281 -5.312 1 98 70 ARG A O 1
ATOM 591 N N . LYS A 1 71 ? 3.629 -21.25 -3.295 1 97.75 71 LYS A N 1
ATOM 592 C CA . LYS A 1 71 ? 4.898 -21.797 -3.766 1 97.75 71 LYS A CA 1
ATOM 593 C C . LYS A 1 71 ? 4.758 -23.266 -4.125 1 97.75 71 LYS A C 1
ATOM 595 O O . LYS A 1 71 ? 5.273 -23.719 -5.152 1 97.75 71 LYS A O 1
ATOM 600 N N . GLU A 1 72 ? 4.043 -23.953 -3.377 1 97.88 72 GLU A N 1
ATOM 601 C CA . GLU A 1 72 ? 3.855 -25.391 -3.582 1 97.88 72 GLU A CA 1
ATOM 602 C C . GLU A 1 72 ? 3.145 -25.672 -4.902 1 97.88 72 GLU A C 1
ATOM 604 O O . GLU A 1 72 ? 3.535 -26.578 -5.648 1 97.88 72 GLU A O 1
ATOM 609 N N . ILE A 1 73 ? 2.17 -24.922 -5.262 1 97.5 73 ILE A N 1
ATOM 610 C CA . ILE A 1 73 ? 1.357 -25.234 -6.434 1 97.5 73 ILE A CA 1
ATOM 611 C C . ILE A 1 73 ? 1.955 -24.562 -7.668 1 97.5 73 ILE A C 1
ATOM 613 O O . ILE A 1 73 ? 1.386 -24.625 -8.758 1 97.5 73 ILE A O 1
ATOM 617 N N . GLY A 1 74 ? 3.029 -23.734 -7.484 1 97.62 74 GLY A N 1
ATOM 618 C CA . GLY A 1 74 ? 3.852 -23.281 -8.594 1 97.62 74 GLY A CA 1
ATOM 619 C C . GLY A 1 74 ? 3.541 -21.859 -9.031 1 97.62 74 GLY A C 1
ATOM 620 O O . GLY A 1 74 ? 4.234 -21.297 -9.883 1 97.62 74 GLY A O 1
ATOM 621 N N . ASP A 1 75 ? 2.551 -21.172 -8.453 1 97.56 75 ASP A N 1
ATOM 622 C CA . ASP A 1 75 ? 2.135 -19.844 -8.875 1 97.56 75 ASP A CA 1
ATOM 623 C C . ASP A 1 75 ? 3.23 -18.812 -8.609 1 97.56 75 ASP A C 1
ATOM 625 O O . ASP A 1 75 ? 3.42 -17.875 -9.391 1 97.56 75 ASP A O 1
ATOM 629 N N . PHE A 1 76 ? 3.893 -19 -7.566 1 97.25 76 PHE A N 1
ATOM 630 C CA . PHE A 1 76 ? 4.938 -18.047 -7.215 1 97.25 76 PHE A CA 1
ATOM 631 C C . PHE A 1 76 ? 6.094 -18.109 -8.203 1 97.25 76 PHE A C 1
ATOM 633 O O . PHE A 1 76 ? 6.629 -17.078 -8.625 1 97.25 76 PHE A O 1
ATOM 640 N N . ASP A 1 77 ? 6.453 -19.344 -8.625 1 97.44 77 ASP A N 1
ATOM 641 C CA . ASP A 1 77 ? 7.484 -19.531 -9.641 1 97.44 77 ASP A CA 1
ATOM 642 C C . ASP A 1 77 ? 7.055 -18.922 -10.977 1 97.44 77 ASP A C 1
ATOM 644 O O . ASP A 1 77 ? 7.852 -18.281 -11.656 1 97.44 77 ASP A O 1
ATOM 648 N N . GLN A 1 78 ? 5.828 -19.188 -11.305 1 98.12 78 GLN A N 1
ATOM 649 C CA . GLN A 1 78 ? 5.297 -18.609 -12.539 1 98.12 78 GLN A CA 1
ATOM 650 C C . GLN A 1 78 ? 5.375 -17.078 -12.508 1 98.12 78 GLN A C 1
ATOM 652 O O . GLN A 1 78 ? 5.785 -16.453 -13.492 1 98.12 78 GLN A O 1
ATOM 657 N N . LEU A 1 79 ? 4.988 -16.453 -11.406 1 98.31 79 LEU A N 1
ATOM 658 C CA . LEU A 1 79 ? 5.113 -15.008 -11.242 1 98.31 79 LEU A CA 1
ATOM 659 C C . LEU A 1 79 ? 6.555 -14.555 -11.453 1 98.31 79 LEU A C 1
ATOM 661 O O . LEU A 1 79 ? 6.809 -13.578 -12.164 1 98.31 79 LEU A O 1
ATOM 665 N N . GLY A 1 80 ? 7.457 -15.266 -10.875 1 98.06 80 GLY A N 1
ATOM 666 C CA . GLY A 1 80 ? 8.867 -14.945 -10.992 1 98.06 80 GLY A CA 1
ATOM 667 C C . GLY A 1 80 ? 9.352 -14.891 -12.43 1 98.06 80 GLY A C 1
ATOM 668 O O . GLY A 1 80 ? 10.188 -14.047 -12.781 1 98.06 80 GLY A O 1
ATOM 669 N N . THR A 1 81 ? 8.867 -15.711 -13.297 1 98.12 81 THR A N 1
ATOM 670 C CA . THR A 1 81 ? 9.305 -15.781 -14.688 1 98.12 81 THR A CA 1
ATOM 671 C C . THR A 1 81 ? 8.828 -14.555 -15.461 1 98.12 81 THR A C 1
ATOM 673 O O . THR A 1 81 ? 9.328 -14.266 -16.547 1 98.12 81 THR A O 1
ATOM 676 N N . MET A 1 82 ? 7.867 -13.852 -14.906 1 98.06 82 MET A N 1
ATOM 677 C CA . MET A 1 82 ? 7.285 -12.711 -15.609 1 98.06 82 MET A CA 1
ATOM 678 C C . MET A 1 82 ? 7.918 -11.406 -15.141 1 98.06 82 MET A C 1
ATOM 680 O O . MET A 1 82 ? 7.719 -10.352 -15.758 1 98.06 82 MET A O 1
ATOM 684 N N . LEU A 1 83 ? 8.688 -11.477 -14.094 1 97.88 83 LEU A N 1
ATOM 685 C CA . LEU A 1 83 ? 9.234 -10.273 -13.469 1 97.88 83 LEU A CA 1
ATOM 686 C C . LEU A 1 83 ? 10.688 -10.062 -13.883 1 97.88 83 LEU A C 1
ATOM 688 O O . LEU A 1 83 ? 11.359 -11 -14.312 1 97.88 83 LEU A O 1
ATOM 692 N N . SER A 1 84 ? 11.164 -8.812 -13.82 1 97.12 84 SER A N 1
ATOM 693 C CA . SER A 1 84 ? 12.547 -8.492 -14.156 1 97.12 84 SER A CA 1
ATOM 694 C C . SER A 1 84 ? 13.477 -8.766 -12.977 1 97.12 84 SER A C 1
ATOM 696 O O . SER A 1 84 ? 14.695 -8.82 -13.141 1 97.12 84 SER A O 1
ATOM 698 N N . GLU A 1 85 ? 12.984 -8.906 -11.812 1 97.31 85 GLU A N 1
ATOM 699 C CA . GLU A 1 85 ? 13.656 -9.258 -10.562 1 97.31 85 GLU A CA 1
ATOM 700 C C . GLU A 1 85 ? 12.68 -9.867 -9.562 1 97.31 85 GLU A C 1
ATOM 702 O O . GLU A 1 85 ? 11.461 -9.789 -9.75 1 97.31 85 GLU A O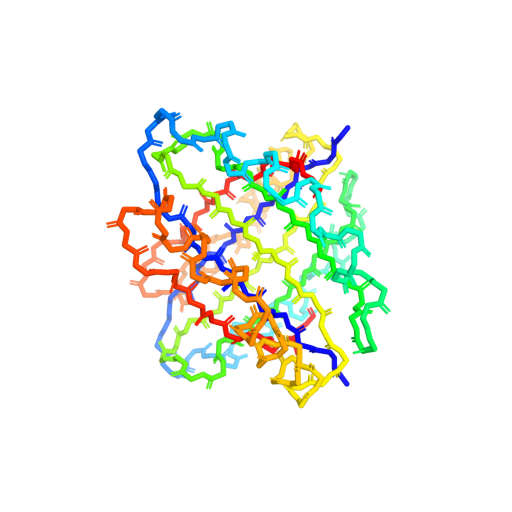 1
ATOM 707 N N . ALA A 1 86 ? 13.188 -10.5 -8.508 1 97.19 86 ALA A N 1
ATOM 708 C CA . ALA A 1 86 ? 12.328 -11.094 -7.48 1 97.19 86 ALA A CA 1
ATOM 709 C C . ALA A 1 86 ? 11.406 -10.047 -6.871 1 97.19 86 ALA A C 1
ATOM 711 O O . ALA A 1 86 ? 11.797 -8.891 -6.695 1 97.19 86 ALA A O 1
ATOM 712 N N . PRO A 1 87 ? 10.172 -10.406 -6.551 1 97.69 87 PRO A N 1
ATOM 713 C CA . PRO A 1 87 ? 9.305 -9.438 -5.883 1 97.69 87 PRO A CA 1
ATOM 714 C C . PRO A 1 87 ? 9.914 -8.875 -4.602 1 97.69 87 PRO A C 1
ATOM 716 O O . PRO A 1 87 ? 10.586 -9.609 -3.863 1 97.69 87 PRO A O 1
ATOM 719 N N . ASN A 1 88 ? 9.773 -7.645 -4.449 1 96.19 88 ASN A N 1
ATOM 720 C CA . ASN A 1 88 ? 10.07 -7.059 -3.146 1 96.19 88 ASN A CA 1
ATOM 721 C C . ASN A 1 88 ? 8.867 -7.137 -2.211 1 96.19 88 ASN A C 1
ATOM 723 O O . ASN A 1 88 ? 7.84 -6.508 -2.463 1 96.19 88 ASN A O 1
ATOM 727 N N . ILE A 1 89 ? 8.977 -7.91 -1.177 1 96.62 89 ILE A N 1
ATOM 728 C CA . ILE A 1 89 ? 7.852 -8.18 -0.285 1 96.62 89 ILE A CA 1
ATOM 729 C C . ILE A 1 89 ? 8.133 -7.574 1.09 1 96.62 89 ILE A C 1
ATOM 731 O O . ILE A 1 89 ? 9.133 -7.906 1.729 1 96.62 89 ILE A O 1
ATOM 735 N N . VAL A 1 90 ? 7.277 -6.691 1.474 1 95.5 90 VAL A N 1
ATOM 736 C CA . VAL A 1 90 ? 7.441 -6.086 2.791 1 95.5 90 VAL A CA 1
ATOM 737 C C . VAL A 1 90 ? 6.164 -6.262 3.604 1 95.5 90 VAL A C 1
ATOM 739 O O . VAL A 1 90 ? 5.059 -6.246 3.051 1 95.5 90 VAL A O 1
ATOM 742 N N . MET A 1 91 ? 6.324 -6.418 4.883 1 96.12 91 MET A N 1
ATOM 743 C CA . MET A 1 91 ? 5.195 -6.508 5.805 1 96.12 91 MET A CA 1
ATOM 744 C C . MET A 1 91 ? 5.008 -5.195 6.562 1 96.12 91 MET A C 1
ATOM 746 O O . MET A 1 91 ? 5.965 -4.645 7.105 1 96.12 91 MET A O 1
ATOM 750 N N . LEU A 1 92 ? 3.82 -4.73 6.539 1 96.44 92 LEU A N 1
ATOM 751 C CA . LEU A 1 92 ? 3.453 -3.463 7.16 1 96.44 92 LEU A CA 1
ATOM 752 C C . LEU A 1 92 ? 2.455 -3.68 8.289 1 96.44 92 LEU A C 1
ATOM 754 O O . LEU A 1 92 ? 1.464 -4.395 8.125 1 96.44 92 LEU A O 1
ATOM 758 N N . SER A 1 93 ? 2.756 -3.082 9.414 1 94.94 93 SER A N 1
ATOM 759 C CA . SER A 1 93 ? 1.842 -3.125 10.547 1 94.94 93 SER A CA 1
ATOM 760 C C . SER A 1 93 ? 1.058 -1.823 10.68 1 94.94 93 SER A C 1
ATOM 762 O O . SER A 1 93 ? 1.631 -0.735 10.586 1 94.94 93 SER A O 1
ATOM 764 N N . LYS A 1 94 ? -0.252 -1.947 10.852 1 95.06 94 LYS A N 1
ATOM 765 C CA . LYS A 1 94 ? -1.087 -0.755 10.961 1 95.06 94 LYS A CA 1
ATOM 766 C C . LYS A 1 94 ? -0.806 -0.001 12.258 1 95.06 94 LYS A C 1
ATOM 768 O O . LYS A 1 94 ? -0.755 -0.602 13.336 1 95.06 94 LYS A O 1
ATOM 773 N N . GLU A 1 95 ? -0.644 1.334 12.07 1 95.44 95 GLU A N 1
ATOM 774 C CA . GLU A 1 95 ? -0.267 2.145 13.227 1 95.44 95 GLU A CA 1
ATOM 775 C C . GLU A 1 95 ? -1.373 3.131 13.594 1 95.44 95 GLU A C 1
ATOM 777 O O . GLU A 1 95 ? -1.521 3.5 14.758 1 95.44 95 GLU A O 1
ATOM 782 N N . VAL A 1 96 ? -1.967 3.637 12.539 1 96.12 96 VAL A N 1
ATOM 783 C CA . VAL A 1 96 ? -3.025 4.621 12.742 1 96.12 96 VAL A CA 1
ATOM 784 C C . VAL A 1 96 ? -4.176 4.348 11.773 1 96.12 96 VAL A C 1
ATOM 786 O O . VAL A 1 96 ? -3.959 4.195 10.57 1 96.12 96 VAL A O 1
ATOM 789 N N . MET B 1 1 ? -13.852 4.293 -10.477 1 85.81 1 MET B N 1
ATOM 790 C CA . MET B 1 1 ? -12.719 3.566 -9.898 1 85.81 1 MET B CA 1
ATOM 791 C C . MET B 1 1 ? -11.93 4.457 -8.945 1 85.81 1 MET B C 1
ATOM 793 O O . MET B 1 1 ? -11.906 5.68 -9.109 1 85.81 1 MET B O 1
ATOM 797 N N . SER B 1 2 ? -11.539 4.09 -7.797 1 94.69 2 SER B N 1
ATOM 798 C CA . SER B 1 2 ? -10.789 4.891 -6.836 1 94.69 2 SER B CA 1
ATOM 799 C C . SER B 1 2 ? -9.289 4.816 -7.113 1 94.69 2 SER B C 1
ATOM 801 O O . SER B 1 2 ? -8.844 4.031 -7.949 1 94.69 2 SER B O 1
ATOM 803 N N . ILE B 1 3 ? -8.57 5.77 -6.531 1 96.56 3 ILE B N 1
ATOM 804 C CA . ILE B 1 3 ? -7.117 5.742 -6.613 1 96.56 3 ILE B CA 1
ATOM 805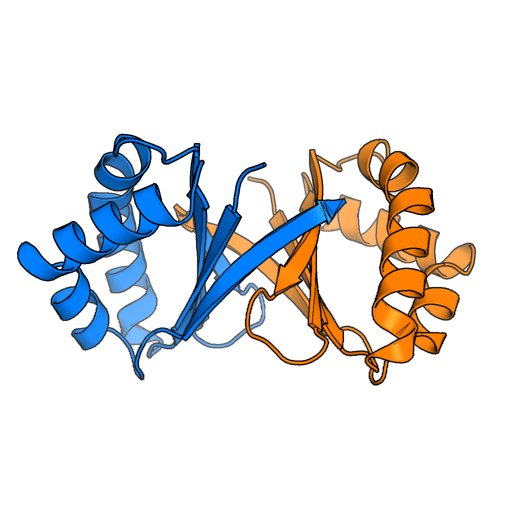 C C . ILE B 1 3 ? -6.523 5.582 -5.215 1 96.56 3 ILE B C 1
ATOM 807 O O . ILE B 1 3 ? -7.137 5.988 -4.223 1 96.56 3 ILE B O 1
ATOM 811 N N . LEU B 1 4 ? -5.43 4.945 -5.203 1 98.31 4 LEU B N 1
ATOM 812 C CA . LEU B 1 4 ? -4.645 4.84 -3.977 1 98.31 4 LEU B CA 1
ATOM 813 C C . LEU B 1 4 ? -3.391 5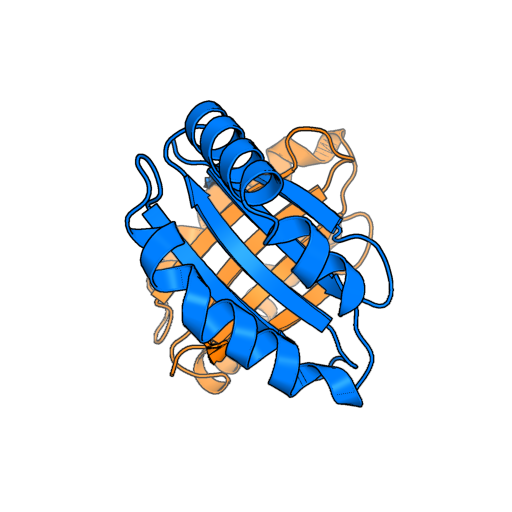.699 -4.062 1 98.31 4 LEU B C 1
ATOM 815 O O . LEU B 1 4 ? -2.652 5.633 -5.047 1 98.31 4 LEU B O 1
ATOM 819 N N . VAL B 1 5 ? -3.242 6.566 -3.092 1 98.38 5 VAL B N 1
ATOM 820 C CA . VAL B 1 5 ? -2.021 7.359 -2.984 1 98.38 5 VAL B CA 1
ATOM 821 C C . VAL B 1 5 ? -1.145 6.809 -1.861 1 98.38 5 VAL B C 1
ATOM 823 O O . VAL B 1 5 ? -1.604 6.648 -0.728 1 98.38 5 VAL B O 1
ATOM 826 N N . GLN B 1 6 ? 0.075 6.469 -2.221 1 98.31 6 GLN B N 1
ATOM 827 C CA . GLN B 1 6 ? 1.033 5.949 -1.25 1 98.31 6 GLN B CA 1
ATOM 828 C C . GLN B 1 6 ? 2.123 6.977 -0.953 1 98.31 6 GLN B C 1
ATOM 830 O O . GLN B 1 6 ? 2.734 7.527 -1.873 1 98.31 6 GLN B O 1
ATOM 835 N N . PHE B 1 7 ? 2.328 7.25 0.359 1 98.38 7 PHE B N 1
ATOM 836 C CA . PHE B 1 7 ? 3.455 8.039 0.848 1 98.38 7 PHE B CA 1
ATOM 837 C C . PHE B 1 7 ? 4.496 7.141 1.506 1 98.38 7 PHE B C 1
ATOM 839 O O . PHE B 1 7 ? 4.176 6.375 2.418 1 98.38 7 PHE B O 1
ATOM 846 N N . LYS B 1 8 ? 5.66 7.156 1.008 1 96.94 8 LYS B N 1
ATOM 847 C CA . LYS B 1 8 ? 6.789 6.617 1.761 1 96.94 8 LYS B CA 1
ATOM 848 C C . LYS B 1 8 ? 7.488 7.711 2.562 1 96.94 8 LYS B C 1
ATOM 850 O O . LYS B 1 8 ? 7.906 8.727 2.004 1 96.94 8 LYS B O 1
ATOM 855 N N . LEU B 1 9 ? 7.582 7.461 3.807 1 97.75 9 LEU B N 1
ATOM 856 C CA . LEU B 1 9 ? 8.055 8.477 4.742 1 97.75 9 LEU B CA 1
ATOM 857 C C . LEU B 1 9 ? 9.32 8.016 5.449 1 97.75 9 LEU B C 1
ATOM 859 O O . LEU B 1 9 ? 9.258 7.27 6.434 1 97.75 9 LEU B O 1
ATOM 863 N N . SER B 1 10 ? 10.445 8.461 4.965 1 96.75 10 SER B N 1
ATOM 864 C CA . SER B 1 10 ? 11.727 8.133 5.59 1 96.75 10 SER B CA 1
ATOM 865 C C . SER B 1 10 ? 12.047 9.102 6.723 1 96.75 10 SER B C 1
ATOM 867 O O . SER B 1 10 ? 11.836 10.312 6.594 1 96.75 10 SER B O 1
ATOM 869 N N . HIS B 1 11 ? 12.523 8.547 7.805 1 97 11 HIS B N 1
ATOM 870 C CA . HIS B 1 11 ? 12.766 9.367 8.984 1 97 11 HIS B CA 1
ATOM 871 C C . HIS B 1 11 ? 13.82 8.727 9.883 1 97 11 HIS B C 1
ATOM 873 O O . HIS B 1 11 ? 14.203 7.574 9.68 1 97 11 HIS B O 1
ATOM 879 N N . SER B 1 12 ? 14.383 9.539 10.789 1 94.06 12 SER B N 1
ATOM 880 C CA . SER B 1 12 ? 15.273 8.992 11.812 1 94.06 12 SER B CA 1
ATOM 881 C C . SER B 1 12 ? 14.484 8.258 12.891 1 94.06 12 SER B C 1
ATOM 883 O O . SER B 1 12 ? 13.297 8.508 13.078 1 94.06 12 SER B O 1
ATOM 885 N N . SER B 1 13 ? 15.211 7.309 13.555 1 91.25 13 SER B N 1
ATOM 886 C CA . SER B 1 13 ? 14.562 6.465 14.555 1 91.25 13 SER B CA 1
ATOM 887 C C . SER B 1 13 ? 13.945 7.301 15.664 1 91.25 13 SER B C 1
ATOM 889 O O . SER B 1 13 ? 12.914 6.934 16.234 1 91.25 13 SER B O 1
ATOM 891 N N . GLU B 1 14 ? 14.516 8.461 15.922 1 93.38 14 GLU B N 1
ATOM 892 C CA . GLU B 1 14 ? 14.039 9.297 17.016 1 93.38 14 GLU B CA 1
ATOM 893 C C . GLU B 1 14 ? 12.711 9.953 16.688 1 93.38 14 GLU B C 1
ATOM 895 O O . GLU B 1 14 ? 11.992 10.414 17.578 1 93.38 14 GLU B O 1
ATOM 900 N N . ASN B 1 15 ? 12.344 9.977 15.43 1 96.31 15 ASN B N 1
ATOM 901 C CA . ASN B 1 15 ? 11.148 10.703 15.016 1 96.31 15 ASN B CA 1
ATOM 902 C C . ASN B 1 15 ? 9.977 9.75 14.758 1 96.31 15 ASN B C 1
ATOM 904 O O . ASN B 1 15 ? 8.883 10.195 14.414 1 96.31 15 ASN B O 1
ATOM 908 N N . THR B 1 16 ? 10.18 8.492 14.898 1 95.5 16 THR B N 1
ATOM 909 C CA . THR B 1 16 ? 9.141 7.52 14.594 1 95.5 16 THR B CA 1
ATOM 910 C C . THR B 1 16 ? 7.859 7.832 15.359 1 95.5 16 THR B C 1
ATOM 912 O O . THR B 1 16 ? 6.793 7.984 14.766 1 95.5 16 THR B O 1
ATOM 915 N N . GLN B 1 17 ? 8.008 7.945 16.656 1 96.31 17 GLN B N 1
ATOM 916 C CA . GLN B 1 17 ? 6.82 8.156 17.484 1 96.31 17 GLN B CA 1
ATOM 917 C C . GLN B 1 17 ? 6.219 9.539 17.219 1 96.31 17 GLN B C 1
ATOM 919 O O . GLN B 1 17 ? 4.996 9.703 17.266 1 96.31 17 GLN B O 1
ATOM 924 N N . VAL B 1 18 ? 7.02 10.562 16.969 1 97.69 18 VAL B N 1
ATOM 925 C CA . VAL B 1 18 ? 6.57 11.922 16.672 1 97.69 18 VAL B CA 1
ATOM 926 C C . VAL B 1 18 ? 5.676 11.914 15.43 1 97.69 18 VAL B C 1
ATOM 928 O O . VAL B 1 18 ? 4.609 12.531 15.43 1 97.69 18 VAL B O 1
ATOM 931 N N . ILE B 1 19 ? 6.086 11.172 14.461 1 98.19 19 ILE B N 1
ATOM 932 C CA . ILE B 1 19 ? 5.344 11.117 13.211 1 98.19 19 ILE B CA 1
ATOM 933 C C . ILE B 1 19 ? 4.043 10.344 13.414 1 98.19 19 ILE B C 1
ATOM 935 O O . ILE B 1 19 ? 2.984 10.758 12.93 1 98.19 19 ILE B O 1
ATOM 939 N N . LYS B 1 20 ? 4.09 9.266 14.133 1 97.81 20 LYS B N 1
ATOM 940 C CA . LYS B 1 20 ? 2.877 8.508 14.43 1 97.81 20 LYS B CA 1
ATOM 941 C C . LYS B 1 20 ? 1.854 9.375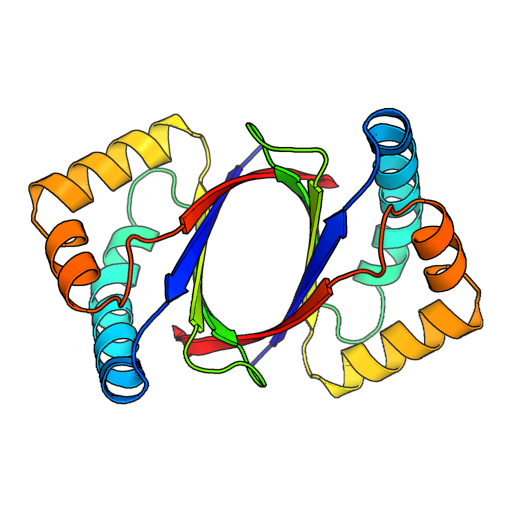 15.164 1 97.81 20 LYS B C 1
ATOM 943 O O . LYS B 1 20 ? 0.664 9.344 14.836 1 97.81 20 LYS B O 1
ATOM 948 N N . ASP B 1 21 ? 2.305 10.164 16.109 1 98.5 21 ASP B N 1
ATOM 949 C CA . ASP B 1 21 ? 1.429 11.062 16.859 1 98.5 21 ASP B CA 1
ATOM 950 C C . ASP B 1 21 ? 0.829 12.125 15.938 1 98.5 21 ASP B C 1
ATOM 952 O O . ASP B 1 21 ? -0.352 12.461 16.047 1 98.5 21 ASP B O 1
ATOM 956 N N . PHE B 1 22 ? 1.667 12.633 15.094 1 98.69 22 PHE B N 1
ATOM 957 C CA . PHE B 1 22 ? 1.234 13.633 14.117 1 98.69 22 PHE B CA 1
ATOM 958 C C . PHE B 1 22 ? 0.076 13.102 13.281 1 98.69 22 PHE B C 1
ATOM 960 O O . PHE B 1 22 ? -0.956 13.766 13.148 1 98.69 22 PHE B O 1
ATOM 967 N N . PHE B 1 23 ? 0.185 11.875 12.773 1 98.69 23 PHE B N 1
ATOM 968 C CA . PHE B 1 23 ? -0.846 11.305 11.914 1 98.69 23 PHE B CA 1
ATOM 969 C C . PHE B 1 23 ? -2.059 10.883 12.734 1 98.69 23 PHE B C 1
ATOM 971 O O . PHE B 1 23 ? -3.189 10.914 12.242 1 98.69 23 PHE B O 1
ATOM 978 N N . THR B 1 24 ? -1.823 10.445 14 1 98.62 24 THR B N 1
ATOM 979 C CA . THR B 1 24 ? -2.949 10.172 14.891 1 98.62 24 THR B CA 1
ATOM 980 C C . THR B 1 24 ? -3.848 11.406 15.016 1 98.62 24 THR B C 1
ATOM 982 O O . THR B 1 24 ? -5.074 11.281 15.055 1 98.62 24 THR B O 1
ATOM 985 N N . GLU B 1 25 ? -3.283 12.516 15 1 98.38 25 GLU B N 1
ATOM 986 C CA . GLU B 1 25 ? -4.016 13.773 15.156 1 98.38 25 GLU B CA 1
ATOM 987 C C . GLU B 1 25 ? -4.727 14.164 13.867 1 98.38 25 GLU B C 1
ATOM 989 O O . GLU B 1 25 ? -5.875 14.609 13.891 1 98.38 25 GLU B O 1
ATOM 994 N N . ILE B 1 26 ? -4.113 13.977 12.719 1 98.25 26 ILE B N 1
ATOM 995 C CA . ILE B 1 26 ? -4.625 14.664 11.539 1 98.25 26 ILE B CA 1
ATOM 996 C C . ILE B 1 26 ? -5.469 13.703 10.703 1 98.25 26 ILE B C 1
ATOM 998 O O . ILE B 1 26 ? -6.27 14.133 9.867 1 98.25 26 ILE B O 1
ATOM 1002 N N . LEU B 1 27 ? -5.355 12.383 10.789 1 98.56 27 LEU B N 1
ATOM 1003 C CA . LEU B 1 27 ? -6.008 11.438 9.891 1 98.56 27 LEU B CA 1
ATOM 1004 C C . LEU B 1 27 ? -7.52 11.469 10.078 1 98.56 27 LEU B C 1
ATOM 1006 O O . LEU B 1 27 ? -8.273 11.242 9.125 1 98.56 27 LEU B O 1
ATOM 1010 N N . PRO B 1 28 ? -8.039 11.75 11.344 1 98.25 28 PRO B N 1
ATOM 1011 C CA . PRO B 1 28 ? -9.492 11.906 11.422 1 98.25 28 PRO B CA 1
ATOM 1012 C C . PRO B 1 28 ? -10.023 12.984 10.477 1 98.25 28 PRO B C 1
ATOM 1014 O O . PRO B 1 28 ? -11.047 12.781 9.82 1 98.25 28 PRO B O 1
ATOM 1017 N N . ASP B 1 29 ? -9.344 14.102 10.305 1 97.69 29 ASP B N 1
ATOM 1018 C CA . ASP B 1 29 ? -9.719 15.148 9.352 1 97.69 29 ASP B CA 1
ATOM 1019 C C . ASP B 1 29 ? -9.586 14.648 7.914 1 97.69 29 ASP B C 1
ATOM 1021 O O . ASP B 1 29 ? -10.438 14.938 7.066 1 97.69 29 ASP B O 1
ATOM 1025 N N . THR B 1 30 ? -8.516 13.914 7.586 1 98.62 30 THR B N 1
ATOM 1026 C CA . THR B 1 30 ? -8.305 13.344 6.262 1 98.62 30 THR B CA 1
ATOM 1027 C C . THR B 1 30 ? -9.469 12.43 5.871 1 98.62 30 THR B C 1
ATOM 1029 O O . THR B 1 30 ? -10.016 12.555 4.773 1 98.62 30 THR B O 1
ATOM 1032 N N . ARG B 1 31 ? -9.906 11.586 6.824 1 98.56 31 ARG B N 1
ATOM 1033 C CA . ARG B 1 31 ? -10.914 10.57 6.547 1 98.56 31 ARG B CA 1
ATOM 1034 C C . ARG B 1 31 ? -12.289 11.211 6.355 1 98.56 31 ARG B C 1
ATOM 1036 O O . ARG B 1 31 ? -13.195 10.578 5.801 1 98.56 31 ARG B O 1
ATOM 1043 N N . THR B 1 32 ? -12.406 12.484 6.809 1 98.19 32 THR B N 1
ATOM 1044 C CA . THR B 1 32 ? -13.688 13.164 6.645 1 98.19 32 THR B CA 1
ATOM 1045 C C . THR B 1 32 ? -13.641 14.141 5.473 1 98.19 32 THR B C 1
ATOM 1047 O O . THR B 1 32 ? -14.648 14.766 5.137 1 98.19 32 THR B O 1
ATOM 1050 N N . PHE B 1 33 ? -12.469 14.297 4.895 1 98.44 33 PHE B N 1
ATOM 1051 C CA . PHE B 1 33 ? -12.352 15.188 3.746 1 98.44 33 PHE B CA 1
ATOM 1052 C C . PHE B 1 33 ? -13.133 14.648 2.555 1 98.44 33 PHE B C 1
ATOM 1054 O O . PHE B 1 33 ? -13.125 13.438 2.303 1 98.44 33 PHE B O 1
ATOM 1061 N N . GLU B 1 34 ? -13.727 15.516 1.817 1 98.44 34 GLU B N 1
ATOM 1062 C CA . GLU B 1 34 ? -14.555 15.109 0.688 1 98.44 34 GLU B CA 1
ATOM 1063 C C . GLU B 1 34 ? -13.773 14.219 -0.28 1 98.4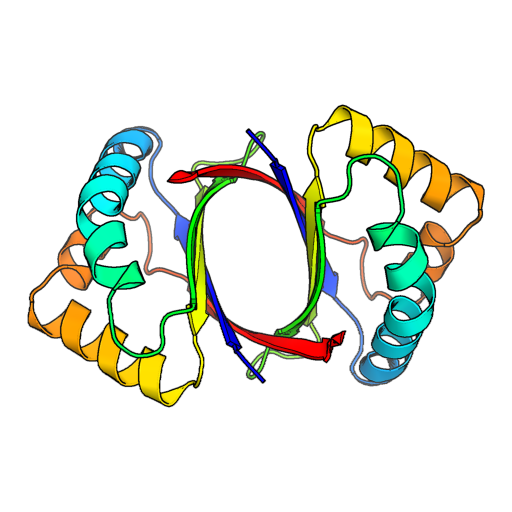4 34 GLU B C 1
ATOM 1065 O O . GLU B 1 34 ? -12.703 14.602 -0.754 1 98.44 34 GLU B O 1
ATOM 1070 N N . GLY B 1 35 ? -14.312 13.016 -0.562 1 98.56 35 GLY B N 1
ATOM 1071 C CA . GLY B 1 35 ? -13.742 12.125 -1.564 1 98.56 35 GLY B CA 1
ATOM 1072 C C . GLY B 1 35 ? -12.797 11.094 -0.981 1 98.56 35 GLY B C 1
ATOM 1073 O O . GLY B 1 35 ? -12.414 10.141 -1.665 1 98.56 35 GLY B O 1
ATOM 1074 N N . ASN B 1 36 ? -12.383 11.242 0.287 1 98.81 36 ASN B N 1
ATOM 1075 C CA . ASN B 1 36 ? -11.531 10.219 0.888 1 98.81 36 ASN B CA 1
ATOM 1076 C C . ASN B 1 36 ? -12.312 8.953 1.211 1 98.81 36 ASN B C 1
ATOM 1078 O O . ASN B 1 36 ? -13.445 9.023 1.706 1 98.81 36 ASN B O 1
ATOM 1082 N N . ILE B 1 37 ? -11.758 7.859 0.931 1 98.31 37 ILE B N 1
ATOM 1083 C CA . ILE B 1 37 ? -12.367 6.559 1.197 1 98.31 37 ILE B CA 1
ATOM 1084 C C . ILE B 1 37 ? -11.703 5.918 2.416 1 98.31 37 ILE B C 1
ATOM 1086 O O . ILE B 1 37 ? -12.391 5.391 3.295 1 98.31 37 ILE B O 1
ATOM 1090 N N . SER B 1 38 ? -10.414 5.961 2.469 1 98 38 SER B N 1
ATOM 1091 C CA . SER B 1 38 ? -9.672 5.434 3.609 1 98 38 SER B CA 1
ATOM 1092 C C . SER B 1 38 ? -8.297 6.082 3.721 1 98 38 SER B C 1
ATOM 1094 O O . SER B 1 38 ? -7.754 6.578 2.729 1 98 38 SER B O 1
ATOM 1096 N N . ALA B 1 39 ? -7.742 6.117 4.906 1 98.75 39 ALA B N 1
ATOM 1097 C CA . ALA B 1 39 ? -6.391 6.59 5.195 1 98.75 39 ALA B CA 1
ATOM 1098 C C . ALA B 1 39 ? -5.801 5.859 6.398 1 98.75 39 ALA B C 1
ATOM 1100 O O . ALA B 1 39 ? -6.367 5.895 7.492 1 98.75 39 ALA B O 1
ATOM 1101 N N . HIS B 1 40 ? -4.695 5.215 6.16 1 98.5 40 HIS B N 1
ATOM 1102 C CA . HIS B 1 40 ? -4.055 4.469 7.238 1 98.5 40 HIS B CA 1
ATOM 1103 C C . HIS B 1 40 ? -2.537 4.625 7.188 1 98.5 40 HIS B C 1
ATOM 1105 O O . HIS B 1 40 ? -1.946 4.637 6.105 1 98.5 40 HIS B O 1
ATOM 1111 N N . LEU B 1 41 ? -1.942 4.707 8.352 1 98.25 41 LEU B N 1
ATOM 1112 C CA . LEU B 1 41 ? -0.492 4.719 8.508 1 98.25 41 LEU B CA 1
ATOM 1113 C C . LEU B 1 41 ? 0.02 3.34 8.922 1 98.25 41 LEU B C 1
ATOM 1115 O O . LEU B 1 41 ? -0.548 2.701 9.805 1 98.25 41 LEU B O 1
ATOM 1119 N N . PHE B 1 42 ? 1.081 2.949 8.234 1 97.25 42 PHE B N 1
ATOM 1120 C CA . PHE B 1 42 ? 1.705 1.657 8.5 1 97.25 42 PHE B CA 1
ATOM 1121 C C . PHE B 1 42 ? 3.184 1.827 8.828 1 97.25 42 PHE B C 1
ATOM 1123 O O . PHE B 1 42 ? 3.807 2.807 8.414 1 97.25 42 PHE B O 1
ATOM 1130 N N . GLU B 1 43 ? 3.691 0.878 9.609 1 95.81 43 GLU B N 1
ATOM 1131 C CA . GLU B 1 43 ? 5.125 0.771 9.859 1 95.81 43 GLU B CA 1
ATOM 1132 C C . GLU B 1 43 ? 5.688 -0.535 9.305 1 95.81 43 GLU B C 1
ATOM 1134 O O . GLU B 1 43 ? 5.074 -1.594 9.453 1 95.81 43 GLU B O 1
ATOM 1139 N N . LYS B 1 44 ? 6.816 -0.414 8.656 1 93.12 44 LYS B N 1
ATOM 1140 C CA . LYS B 1 44 ? 7.508 -1.601 8.164 1 93.12 44 LYS B CA 1
ATOM 1141 C C . LYS B 1 44 ? 8.031 -2.453 9.312 1 93.12 44 LYS B C 1
ATOM 1143 O O . LYS B 1 44 ? 8.719 -1.95 10.203 1 93.12 44 LYS B O 1
ATOM 1148 N N . VAL B 1 45 ? 7.703 -3.76 9.562 1 86.81 45 VAL B N 1
ATOM 1149 C CA . VAL B 1 45 ? 8.039 -4.648 10.672 1 86.81 45 VAL B CA 1
ATOM 1150 C C . VAL B 1 45 ? 9.539 -4.926 10.68 1 86.81 45 VAL B C 1
ATOM 1152 O O . VAL B 1 45 ? 10.164 -4.949 11.734 1 86.81 45 VAL B O 1
ATOM 1155 N N . GLN B 1 46 ? 10.32 -5.176 9.836 1 72.12 46 GLN B N 1
ATOM 1156 C CA . GLN B 1 46 ? 11.742 -5.52 9.859 1 72.12 46 GLN B CA 1
ATOM 1157 C C . GLN B 1 46 ? 12.578 -4.426 9.203 1 72.12 46 GLN B C 1
ATOM 1159 O O . GLN B 1 46 ? 13.797 -4.566 9.07 1 72.12 46 GLN B O 1
ATOM 1164 N N . GLY B 1 47 ? 11.984 -3.314 8.969 1 63 47 GLY B N 1
ATOM 1165 C CA . GLY B 1 47 ? 12.773 -2.402 8.164 1 63 47 GLY B CA 1
ATOM 1166 C C . GLY B 1 47 ? 13.18 -1.142 8.906 1 63 47 GLY B C 1
ATOM 1167 O O . GLY B 1 47 ? 12.766 -0.93 10.047 1 63 47 GLY B O 1
ATOM 1168 N N . GLN B 1 48 ? 14.023 -0.378 8.242 1 66.19 48 GLN B N 1
ATOM 1169 C CA . GLN B 1 48 ? 14.672 0.921 8.398 1 66.19 48 GLN B CA 1
ATOM 1170 C C . GLN B 1 48 ? 13.633 2.041 8.492 1 66.19 48 GLN B C 1
ATOM 1172 O O . GLN B 1 48 ? 12.914 2.312 7.527 1 66.19 48 GLN B O 1
ATOM 1177 N N . HIS B 1 49 ? 13.469 2.498 9.508 1 84.81 49 HIS B N 1
ATOM 1178 C CA . HIS B 1 49 ? 12.844 3.762 9.883 1 84.81 49 HIS B CA 1
ATOM 1179 C C . HIS B 1 49 ? 12.039 4.34 8.727 1 84.81 49 HIS B C 1
ATOM 1181 O O . HIS B 1 49 ? 12.289 5.465 8.289 1 84.81 49 HIS B O 1
ATOM 1187 N N . GLU B 1 50 ? 11.086 3.553 8.195 1 94.31 50 GLU B N 1
ATOM 1188 C CA . GLU B 1 50 ? 10.164 3.965 7.145 1 94.31 50 GLU B CA 1
ATOM 1189 C C . GLU B 1 50 ? 8.711 3.717 7.555 1 94.31 50 GLU B C 1
ATOM 1191 O O . GLU B 1 50 ? 8.383 2.648 8.07 1 94.31 50 GLU B O 1
ATOM 1196 N N . LEU B 1 51 ? 7.883 4.75 7.418 1 97.25 51 LEU B N 1
ATOM 1197 C CA . LEU B 1 51 ? 6.43 4.629 7.516 1 97.25 51 LEU B CA 1
ATOM 1198 C C . LEU B 1 51 ? 5.785 4.746 6.137 1 97.25 51 LEU B C 1
ATOM 1200 O O . LEU B 1 51 ? 6.363 5.336 5.223 1 97.25 51 LEU B O 1
ATOM 1204 N N . VAL B 1 52 ? 4.676 4.121 6.031 1 97.75 52 VAL B N 1
ATOM 1205 C CA . VAL B 1 52 ? 3.91 4.156 4.789 1 97.75 52 VAL B CA 1
ATOM 1206 C C . VAL B 1 52 ? 2.49 4.641 5.07 1 97.75 52 VAL B C 1
ATOM 1208 O O . VAL B 1 52 ? 1.781 4.059 5.895 1 97.75 52 VAL B O 1
ATOM 1211 N N . LEU B 1 53 ? 2.094 5.715 4.449 1 98.81 53 LEU B N 1
ATOM 1212 C CA . LEU B 1 53 ? 0.719 6.203 4.48 1 98.81 53 LEU B CA 1
ATOM 1213 C C . LEU B 1 53 ? -0.025 5.816 3.207 1 98.81 53 LEU B C 1
ATOM 1215 O O . LEU B 1 53 ? 0.474 6.035 2.1 1 98.81 53 LEU B O 1
ATOM 1219 N N . LEU B 1 54 ? -1.137 5.164 3.359 1 98.75 54 LEU B N 1
ATOM 1220 C CA . LEU B 1 54 ? -2.014 4.828 2.244 1 98.75 54 LEU B CA 1
ATOM 1221 C C . LEU B 1 54 ? -3.348 5.559 2.361 1 98.75 54 LEU B C 1
ATOM 1223 O O . LEU B 1 54 ? -4.055 5.41 3.361 1 98.75 54 LEU B O 1
ATOM 1227 N N . GLU B 1 55 ? -3.656 6.352 1.334 1 98.81 55 GLU B N 1
ATOM 1228 C CA . GLU B 1 55 ? -4.93 7.062 1.243 1 98.81 55 GLU B CA 1
ATOM 1229 C C . GLU B 1 55 ? -5.688 6.676 -0.023 1 98.81 55 GLU B C 1
ATOM 1231 O O . GLU B 1 55 ? -5.148 6.773 -1.129 1 98.81 55 GLU B O 1
ATOM 1236 N N . GLU B 1 56 ? -6.859 6.242 0.136 1 98.56 56 GLU B N 1
ATOM 1237 C CA . GLU B 1 56 ? -7.715 5.965 -1.014 1 98.56 56 GLU B CA 1
ATOM 1238 C C . GLU B 1 56 ? -8.688 7.109 -1.267 1 98.56 56 GLU B C 1
ATOM 1240 O O . GLU B 1 56 ? -9.328 7.605 -0.335 1 98.56 56 GLU B O 1
ATOM 1245 N N . TRP B 1 57 ? -8.797 7.52 -2.543 1 98.5 57 TRP B N 1
ATOM 1246 C CA . TRP B 1 57 ? -9.609 8.664 -2.947 1 98.5 57 TRP B CA 1
ATOM 1247 C C . TRP B 1 57 ? -10.547 8.289 -4.09 1 98.5 57 TRP B C 1
ATOM 1249 O O . TRP B 1 57 ? -10.18 7.504 -4.969 1 98.5 57 TRP B O 1
ATOM 1259 N N . GLN B 1 58 ? -11.625 8.93 -4.098 1 98.06 58 GLN B N 1
ATOM 1260 C CA . GLN B 1 58 ? -12.609 8.68 -5.141 1 98.06 58 GLN B CA 1
ATOM 1261 C C . GLN B 1 58 ? -12.07 9.062 -6.516 1 98.06 58 GLN B C 1
ATOM 1263 O O . GLN B 1 58 ? -12.305 8.359 -7.5 1 98.06 58 GLN B O 1
ATOM 1268 N N . THR B 1 59 ? -11.391 10.297 -6.551 1 96.94 59 THR B N 1
ATOM 1269 C CA . THR B 1 59 ? -10.781 10.766 -7.793 1 96.94 59 THR B CA 1
ATOM 1270 C C . THR B 1 59 ? -9.461 11.477 -7.516 1 96.94 59 THR B C 1
ATOM 1272 O O . THR B 1 59 ? -9.219 11.938 -6.398 1 96.94 59 THR B O 1
ATOM 1275 N N . PRO B 1 60 ? -8.586 11.539 -8.57 1 96.44 60 PRO B N 1
ATOM 1276 C CA . PRO B 1 60 ? -7.363 12.328 -8.422 1 96.44 60 PRO B CA 1
ATOM 1277 C C . PRO B 1 60 ? -7.641 13.781 -8.047 1 96.44 60 PRO B C 1
ATOM 1279 O O . PRO B 1 60 ? -6.852 14.398 -7.328 1 96.44 60 PRO B O 1
ATOM 1282 N N . GLN B 1 61 ? -8.75 14.328 -8.469 1 97.81 61 GLN B N 1
ATOM 1283 C CA . GLN B 1 61 ? -9.086 15.719 -8.18 1 97.81 61 GLN B CA 1
ATOM 1284 C C . GLN B 1 61 ? -9.375 15.922 -6.695 1 97.81 61 GLN B C 1
ATOM 1286 O O . GLN B 1 61 ? -9.031 16.953 -6.129 1 97.81 61 GLN B O 1
ATOM 1291 N N . HIS B 1 62 ? -10.031 14.953 -6.09 1 98.44 62 HIS B N 1
ATOM 1292 C CA . HIS B 1 62 ? -10.266 15.031 -4.652 1 98.44 62 HIS B CA 1
ATOM 1293 C C . HIS B 1 62 ? -8.953 15.07 -3.877 1 98.44 62 HIS B C 1
ATOM 1295 O O . HIS B 1 62 ? -8.812 15.844 -2.928 1 98.44 62 HIS B O 1
ATOM 1301 N N . PHE B 1 63 ? -7.965 14.281 -4.359 1 98.06 63 PHE B N 1
ATOM 1302 C CA . PHE B 1 63 ? -6.66 14.289 -3.701 1 98.06 63 PHE B CA 1
ATOM 1303 C C . PHE B 1 63 ? -5.961 15.633 -3.898 1 98.06 63 PHE B C 1
ATOM 1305 O O . PHE B 1 63 ? -5.391 16.188 -2.957 1 98.06 63 PHE B O 1
ATOM 1312 N N . ASP B 1 64 ? -6.059 16.141 -5.098 1 98.12 64 ASP B N 1
ATOM 1313 C CA . ASP B 1 64 ? -5.43 17.406 -5.406 1 98.12 64 ASP B CA 1
ATOM 1314 C C . ASP B 1 64 ? -5.957 18.516 -4.496 1 98.12 64 ASP B C 1
ATOM 1316 O O . ASP B 1 64 ? -5.184 19.328 -3.979 1 98.12 64 ASP B O 1
ATOM 1320 N N . LYS B 1 65 ? -7.242 18.578 -4.316 1 98.5 65 LYS B N 1
ATOM 1321 C CA . LYS B 1 65 ? -7.852 19.562 -3.426 1 98.5 65 LYS B CA 1
ATOM 1322 C C . LYS B 1 65 ? -7.367 19.375 -1.989 1 98.5 65 LYS B C 1
ATOM 1324 O O . LYS B 1 65 ? -7.039 20.344 -1.31 1 98.5 65 LYS B O 1
ATOM 1329 N N . TYR B 1 66 ? -7.297 18.141 -1.597 1 98.56 66 TYR B N 1
ATOM 1330 C CA . TYR B 1 66 ? -6.898 17.797 -0.237 1 98.56 66 TYR B CA 1
ATOM 1331 C C . TYR B 1 66 ? -5.457 18.203 0.029 1 98.56 66 TYR B C 1
ATOM 1333 O O . TYR B 1 66 ? -5.168 18.859 1.034 1 98.56 66 TYR B O 1
ATOM 1341 N N . ILE B 1 67 ? -4.539 17.844 -0.891 1 97.81 67 ILE B N 1
ATOM 1342 C CA . ILE B 1 67 ? -3.119 18.078 -0.639 1 97.81 67 ILE B CA 1
ATOM 1343 C C . ILE B 1 67 ? -2.816 19.578 -0.732 1 97.81 67 ILE B C 1
ATOM 1345 O O . ILE B 1 67 ? -1.955 20.078 -0.013 1 97.81 67 ILE B O 1
ATOM 1349 N N . ALA B 1 68 ? -3.555 20.266 -1.521 1 97.94 68 ALA B N 1
ATOM 1350 C CA . ALA B 1 68 ? -3.455 21.734 -1.558 1 97.94 68 ALA B CA 1
ATOM 1351 C C . ALA B 1 68 ? -3.889 22.344 -0.229 1 97.94 68 ALA B C 1
ATOM 1353 O O . ALA B 1 68 ? -3.223 23.234 0.296 1 97.94 68 ALA B O 1
ATOM 1354 N N . TRP B 1 69 ? -4.961 21.891 0.277 1 98.19 69 TRP B N 1
ATOM 1355 C CA . TRP B 1 69 ? -5.457 22.344 1.571 1 98.19 69 TRP B CA 1
ATOM 1356 C C . TRP B 1 69 ? -4.445 22.062 2.674 1 98.19 69 TRP B C 1
ATOM 1358 O O . TRP B 1 69 ? -4.156 22.922 3.504 1 98.19 69 TRP B O 1
ATOM 1368 N N . ARG B 1 70 ? -3.857 20.828 2.648 1 97.94 70 ARG B N 1
ATOM 1369 C CA . ARG B 1 70 ? -2.889 20.438 3.67 1 97.94 70 ARG B CA 1
ATOM 1370 C C . ARG B 1 70 ? -1.65 21.328 3.613 1 97.94 70 ARG B C 1
ATOM 1372 O O . ARG B 1 70 ? -1.063 21.641 4.648 1 97.94 70 ARG B O 1
ATOM 1379 N N . LYS B 1 71 ? -1.258 21.719 2.432 1 97.75 71 LYS B N 1
ATOM 1380 C CA . LYS B 1 71 ? -0.129 22.641 2.252 1 97.75 71 LYS B CA 1
ATOM 1381 C C . LYS B 1 71 ? -0.469 24.031 2.744 1 97.75 71 LYS B C 1
ATOM 1383 O O . LYS B 1 71 ? 0.346 24.688 3.408 1 97.75 71 LYS B O 1
ATOM 1388 N N . GLU B 1 72 ? -1.62 24.438 2.492 1 97.75 72 GLU B N 1
ATOM 1389 C CA . GLU B 1 72 ? -2.061 25.781 2.871 1 97.75 72 GLU B CA 1
ATOM 1390 C C . GLU B 1 72 ? -2.07 25.953 4.387 1 97.75 72 GLU B C 1
ATOM 1392 O O . GLU B 1 72 ? -1.624 26.969 4.906 1 97.75 72 GLU B O 1
ATOM 1397 N N . ILE B 1 73 ? -2.494 24.984 5.125 1 97.5 73 ILE B N 1
ATOM 1398 C CA . ILE B 1 73 ? -2.668 25.141 6.562 1 97.5 73 ILE B CA 1
ATOM 1399 C C . ILE B 1 73 ? -1.384 24.75 7.285 1 97.5 73 ILE B C 1
ATOM 1401 O O . ILE B 1 73 ? -1.336 24.734 8.516 1 97.5 73 ILE B O 1
ATOM 1405 N N . GLY B 1 74 ? -0.357 24.234 6.543 1 97.56 74 GLY B N 1
ATOM 1406 C CA . GLY B 1 74 ? 0.994 24.109 7.066 1 97.56 74 GLY B CA 1
ATOM 1407 C C . GLY B 1 74 ? 1.337 22.688 7.488 1 97.56 74 GLY B C 1
ATOM 1408 O O . GLY B 1 74 ? 2.484 22.406 7.836 1 97.56 74 GLY B O 1
ATOM 1409 N N . ASP B 1 75 ? 0.434 21.734 7.414 1 97.56 75 ASP B N 1
ATOM 1410 C CA . ASP B 1 75 ? 0.662 20.359 7.883 1 97.56 75 ASP B CA 1
ATOM 1411 C C . ASP B 1 75 ? 1.716 19.656 7.035 1 97.56 75 ASP B C 1
ATOM 1413 O O . ASP B 1 75 ? 2.516 18.875 7.551 1 97.56 75 ASP B O 1
ATOM 1417 N N . PHE B 1 76 ? 1.698 19.938 5.824 1 97.19 76 PHE B N 1
ATOM 1418 C CA . PHE B 1 76 ? 2.648 19.281 4.93 1 97.19 76 PHE B CA 1
ATOM 1419 C C . PHE B 1 76 ? 4.07 19.734 5.227 1 97.19 76 PHE B C 1
ATOM 1421 O O . PHE B 1 76 ? 5 18.938 5.242 1 97.19 76 PHE B O 1
ATOM 1428 N N . ASP B 1 77 ? 4.23 21.047 5.508 1 97.31 77 ASP B N 1
ATOM 1429 C CA . ASP B 1 77 ? 5.531 21.578 5.895 1 97.31 77 ASP B CA 1
ATOM 1430 C C . ASP B 1 77 ? 6.004 20.969 7.211 1 97.31 77 ASP B C 1
ATOM 1432 O O . ASP B 1 77 ? 7.176 20.625 7.355 1 97.31 77 ASP B O 1
ATOM 1436 N N . GLN B 1 78 ? 5.094 20.906 8.133 1 98.06 78 GLN B N 1
ATOM 1437 C CA . GLN B 1 78 ? 5.422 20.297 9.414 1 98.06 78 GLN B CA 1
ATOM 1438 C C . GLN B 1 78 ? 5.887 18.859 9.234 1 98.06 78 GLN B C 1
ATOM 1440 O O . GLN B 1 78 ? 6.883 18.438 9.836 1 98.06 78 GLN B O 1
ATOM 1445 N N . LEU B 1 79 ? 5.199 18.078 8.422 1 98.38 79 LEU B N 1
ATOM 1446 C CA . LEU B 1 79 ? 5.613 16.719 8.109 1 98.38 79 LEU B CA 1
ATOM 1447 C C . LEU B 1 79 ? 7.031 16.688 7.543 1 98.38 79 LEU B C 1
ATOM 1449 O O . LEU B 1 79 ? 7.855 15.867 7.953 1 98.38 79 LEU B O 1
ATOM 1453 N N . GLY B 1 80 ? 7.293 17.578 6.648 1 98.06 80 GLY B N 1
ATOM 1454 C CA . GLY B 1 80 ? 8.609 17.656 6.027 1 98.06 80 GLY B CA 1
ATOM 1455 C C . GLY B 1 80 ? 9.734 17.844 7.031 1 98.06 80 GLY B C 1
ATOM 1456 O O . GLY B 1 80 ? 10.82 17.281 6.859 1 98.06 80 GLY B O 1
ATOM 1457 N N . THR B 1 81 ? 9.523 18.562 8.07 1 98.12 81 THR B N 1
ATOM 1458 C CA . THR B 1 81 ? 10.547 18.844 9.07 1 98.12 81 THR B CA 1
ATOM 1459 C C . THR B 1 81 ? 10.875 17.594 9.883 1 98.12 81 THR B C 1
ATOM 1461 O O . THR B 1 81 ? 11.906 17.531 10.555 1 98.12 81 THR B O 1
ATOM 1464 N N . MET B 1 82 ? 10 16.625 9.828 1 98.06 82 MET B N 1
ATOM 1465 C CA . MET B 1 82 ? 10.172 15.414 10.633 1 98.06 82 MET B CA 1
ATOM 1466 C C . MET B 1 82 ? 10.828 14.305 9.82 1 98.06 82 MET B C 1
ATOM 1468 O O . MET B 1 82 ? 11.25 13.289 10.383 1 98.06 82 MET B O 1
ATOM 1472 N N . LEU B 1 83 ? 10.922 14.508 8.547 1 97.88 83 LEU B N 1
ATOM 1473 C CA . LEU B 1 83 ? 11.391 13.461 7.645 1 97.88 83 LEU B CA 1
ATOM 1474 C C . LEU B 1 83 ? 12.852 13.68 7.27 1 97.88 83 LEU B C 1
ATOM 1476 O O . LEU B 1 83 ? 13.359 14.797 7.379 1 97.88 83 LEU B O 1
ATOM 1480 N N . SER B 1 84 ? 13.539 12.609 6.883 1 97.06 84 SER B N 1
ATOM 1481 C CA . SER B 1 84 ? 14.938 12.703 6.461 1 97.06 84 SER B CA 1
ATOM 1482 C C . SER B 1 84 ? 15.047 13.125 5 1 97.06 84 SER B C 1
ATOM 1484 O O . SER B 1 84 ? 16.125 13.531 4.547 1 97.06 84 SER B O 1
ATOM 1486 N N . GLU B 1 85 ? 14.023 13.055 4.246 1 97.31 85 GLU B N 1
ATOM 1487 C CA . GLU B 1 85 ? 13.867 13.484 2.859 1 97.31 85 GLU B CA 1
ATOM 1488 C C . GLU B 1 85 ? 12.398 13.734 2.523 1 97.31 85 GLU B C 1
ATOM 1490 O O . GLU B 1 85 ? 11.508 13.344 3.281 1 97.31 85 GLU B O 1
ATOM 1495 N N . ALA B 1 86 ? 12.125 14.391 1.408 1 97.19 86 ALA B N 1
ATOM 1496 C CA . ALA B 1 86 ? 10.75 14.656 0.991 1 97.19 86 ALA B CA 1
ATOM 1497 C C . ALA B 1 86 ? 9.969 13.352 0.837 1 97.19 86 ALA B C 1
ATOM 1499 O O . ALA B 1 86 ? 10.523 12.336 0.405 1 97.19 86 ALA B O 1
ATOM 1500 N N . PRO B 1 87 ? 8.695 13.344 1.197 1 97.69 87 PRO B N 1
ATOM 1501 C CA . PRO B 1 87 ? 7.91 12.133 0.973 1 97.69 87 PRO B CA 1
ATOM 1502 C C . PRO B 1 87 ? 7.945 11.664 -0.481 1 97.69 87 PRO B C 1
ATOM 1504 O O . PRO B 1 87 ? 7.941 12.492 -1.397 1 97.69 87 PRO B O 1
ATOM 1507 N N . ASN B 1 88 ? 8.078 10.445 -0.634 1 96.31 88 ASN B N 1
ATOM 1508 C CA . ASN B 1 88 ? 7.844 9.867 -1.954 1 96.31 88 ASN B CA 1
ATOM 1509 C C . ASN B 1 88 ? 6.367 9.539 -2.168 1 96.31 88 ASN B C 1
ATOM 1511 O O . ASN B 1 88 ? 5.816 8.672 -1.49 1 96.31 88 ASN B O 1
ATOM 1515 N N . ILE B 1 89 ? 5.742 10.219 -3.064 1 96.56 89 ILE B N 1
ATOM 1516 C CA . ILE B 1 89 ? 4.305 10.102 -3.264 1 96.56 89 ILE B CA 1
ATOM 1517 C C . ILE B 1 89 ? 4.02 9.5 -4.637 1 96.56 89 ILE B C 1
ATOM 1519 O O . ILE B 1 89 ? 4.449 10.039 -5.66 1 96.56 89 ILE B O 1
ATOM 1523 N N . VAL B 1 90 ? 3.359 8.414 -4.609 1 95.69 90 VAL B N 1
ATOM 1524 C CA . VAL B 1 90 ? 3.008 7.777 -5.879 1 95.69 90 VAL B CA 1
ATOM 1525 C C . VAL B 1 90 ? 1.501 7.539 -5.938 1 95.69 90 VAL B C 1
ATOM 1527 O O . VAL B 1 90 ? 0.87 7.258 -4.914 1 95.69 90 VAL B O 1
ATOM 1530 N N . MET B 1 91 ? 0.963 7.633 -7.129 1 96.12 91 MET B N 1
ATOM 1531 C CA . MET B 1 91 ? -0.448 7.34 -7.363 1 96.12 91 MET B CA 1
ATOM 1532 C C . MET B 1 91 ? -0.617 5.973 -8.023 1 96.12 91 MET B C 1
ATOM 1534 O O . MET B 1 91 ? 0.064 5.66 -9 1 96.12 91 MET B O 1
ATOM 1538 N N . LEU B 1 92 ? -1.467 5.219 -7.438 1 96.56 92 LEU B N 1
ATOM 1539 C CA . LEU B 1 92 ? -1.729 3.855 -7.887 1 96.56 92 LEU B CA 1
ATOM 1540 C C . LEU B 1 92 ? -3.17 3.709 -8.367 1 96.56 92 LEU B C 1
ATOM 1542 O O . LEU B 1 92 ? -4.102 4.152 -7.688 1 96.56 92 LEU B O 1
ATOM 1546 N N . SER B 1 93 ? -3.312 3.111 -9.516 1 95 93 SER B N 1
ATOM 1547 C CA . SER B 1 93 ? -4.637 2.822 -10.055 1 95 93 SER B CA 1
ATOM 1548 C C . SER B 1 93 ? -4.996 1.351 -9.883 1 95 93 SER B C 1
ATOM 1550 O O . SER B 1 93 ? -4.184 0.47 -10.172 1 95 93 SER B O 1
ATOM 1552 N N . LYS B 1 94 ? -6.188 1.091 -9.359 1 94.94 94 LYS B N 1
ATOM 1553 C CA . LYS B 1 94 ? -6.602 -0.291 -9.133 1 94.94 94 LYS B CA 1
ATOM 1554 C C . LYS B 1 94 ? -6.797 -1.03 -10.453 1 94.94 94 LYS B C 1
ATOM 1556 O O . LYS B 1 94 ? -7.465 -0.525 -11.359 1 94.94 94 LYS B O 1
ATOM 1561 N N . GLU B 1 95 ? -6.207 -2.23 -10.461 1 95.38 95 GLU B N 1
ATOM 1562 C CA . GLU B 1 95 ? -6.246 -2.994 -11.703 1 95.38 95 GLU B CA 1
ATOM 1563 C C . GLU B 1 95 ? -7.07 -4.27 -11.547 1 95.38 95 GLU B C 1
ATOM 1565 O O . GLU B 1 95 ? -7.672 -4.75 -12.508 1 95.38 95 GLU B O 1
ATOM 1570 N N . VAL B 1 96 ? -6.891 -4.855 -10.391 1 96.25 96 VAL B N 1
ATOM 1571 C CA . VAL B 1 96 ? -7.594 -6.102 -10.102 1 96.25 96 VAL B CA 1
ATOM 1572 C C . VAL B 1 96 ? -8.141 -6.074 -8.68 1 96.25 96 VAL B C 1
ATOM 1574 O O . VAL B 1 96 ? -7.41 -5.77 -7.734 1 96.25 96 VAL B O 1
#

pLDDT: mean 96.09, std 5.77, range [63.0, 98.81]

Radius of gyration: 17.1 Å; Cα contacts (8 Å, |Δi|>4): 364; chains: 2; bounding box: 30×51×40 Å

InterPro domains:
  IPR007138 Antibiotic biosynthesis monooxygenase domain [PF03992] (3-66)
  IPR011008 Dimeric alpha-beta barrel [SSF54909] (1-90)

Nearest PDB structures (foldseek):
  4dpo-assembly1_B  TM=9.188E-01  e=5.343E-07  Methanosarcina mazei Go1
  4zos-assembly1_C  TM=9.111E-01  e=7.365E-07  Yersinia enterocolitica subsp. enterocolitica 8081
  4zos-assembly2_B  TM=9.120E-01  e=3.225E-06  Yersinia enterocolitica subsp. enterocolitica 8081
  4hl9-assembly4_H  TM=8.590E-01  e=3.225E-06  Rhodospirillum rubrum ATCC 11170
  2gff-assembly1_A  TM=7.850E-01  e=1.336E-04  Yersinia pestis

Organism: NCBI:txid190893